Protein AF-A0A447XQJ1-F1 (afdb_monomer)

pLDDT: mean 82.79, std 23.68, range [22.91, 98.62]

Foldseek 3Di:
DPPPPPLDDPPDPLAALDLVFDDLLPQDLVPQPLLVVQPVNVVVCPDPVNVVLVVVCVPDPDHPPVSSVVSSVVSLVSSLVVVVPDPDPVVVLLVVVDVVVPPLLLLQLLQVLVQVVQCVVPVNCPFLVSDDPQSLACPHPVSVVCCVVVVSSSSSSSVSRVSRVVVVVVQQVVQVVVVPPVRDDDDGHQFYACRHSVCSHCVVQWPSPDADWADADPVRNRTDGPPGRGTHGPPDPPDPPVPDPDDDDDPPPDPPDDDDDD

Structure (mmCIF, N/CA/C/O backbone):
data_AF-A0A447XQJ1-F1
#
_entry.id   AF-A0A447XQJ1-F1
#
loop_
_atom_site.group_PDB
_atom_site.id
_atom_site.type_symbol
_atom_site.label_atom_id
_atom_site.label_alt_id
_atom_site.label_comp_id
_atom_site.label_asym_id
_atom_site.label_entity_id
_atom_site.label_seq_id
_atom_site.pdbx_PDB_ins_code
_atom_site.Cartn_x
_atom_site.Cartn_y
_atom_site.Cartn_z
_atom_site.occupancy
_atom_site.B_iso_or_equiv
_atom_site.auth_seq_id
_atom_site.auth_comp_id
_atom_site.auth_asym_id
_atom_site.auth_atom_id
_atom_site.pdbx_PDB_model_num
ATOM 1 N N . MET A 1 1 ? 19.278 31.581 -9.752 1.00 29.12 1 MET A N 1
ATOM 2 C CA . MET A 1 1 ? 17.971 30.950 -10.036 1.00 29.12 1 MET A CA 1
ATOM 3 C C . MET A 1 1 ? 18.140 29.440 -9.936 1.00 29.12 1 MET A C 1
ATOM 5 O O . MET A 1 1 ? 18.662 28.833 -10.860 1.00 29.12 1 MET A O 1
ATOM 9 N N . ARG A 1 2 ? 17.829 28.845 -8.776 1.00 22.91 2 ARG A N 1
ATOM 10 C CA . ARG A 1 2 ? 17.862 27.385 -8.607 1.00 22.91 2 ARG A CA 1
ATOM 11 C C . ARG A 1 2 ? 16.606 26.826 -9.274 1.00 22.91 2 ARG A C 1
ATOM 13 O O . ARG A 1 2 ? 15.503 27.184 -8.879 1.00 22.91 2 ARG A O 1
ATOM 20 N N . SER A 1 3 ? 16.803 26.040 -10.329 1.00 23.09 3 SER A N 1
ATOM 21 C CA . SER A 1 3 ? 15.746 25.314 -11.031 1.00 23.09 3 SER A CA 1
ATOM 22 C C . SER A 1 3 ? 14.949 24.485 -10.024 1.00 23.09 3 SER A C 1
ATOM 24 O O . SER A 1 3 ? 15.527 23.673 -9.299 1.00 23.09 3 SER A O 1
ATOM 26 N N . ILE A 1 4 ? 13.642 24.739 -9.949 1.00 25.86 4 ILE A N 1
ATOM 27 C CA . ILE A 1 4 ? 12.677 23.949 -9.187 1.00 25.86 4 ILE A CA 1
ATOM 28 C C . ILE A 1 4 ? 12.638 22.574 -9.860 1.00 25.86 4 ILE A C 1
ATOM 30 O O . ILE A 1 4 ? 11.923 22.366 -10.838 1.00 25.86 4 ILE A O 1
ATOM 34 N N . ARG A 1 5 ? 13.467 21.636 -9.389 1.00 25.34 5 ARG A N 1
ATOM 35 C CA . ARG A 1 5 ? 13.331 20.223 -9.747 1.00 25.34 5 ARG A CA 1
ATOM 36 C C . ARG A 1 5 ? 12.082 19.714 -9.042 1.00 25.34 5 ARG A C 1
ATOM 38 O O . ARG A 1 5 ? 12.117 19.362 -7.871 1.00 25.34 5 ARG A O 1
ATOM 45 N N . GLN A 1 6 ? 10.966 19.756 -9.756 1.00 26.06 6 GLN A N 1
ATOM 46 C CA . GLN A 1 6 ? 9.703 19.164 -9.344 1.00 26.06 6 GLN A CA 1
ATOM 47 C C . GLN A 1 6 ? 9.919 17.649 -9.244 1.00 26.06 6 GLN A C 1
ATOM 49 O O . GLN A 1 6 ? 10.058 16.963 -10.256 1.00 26.06 6 GLN A O 1
ATOM 54 N N . ILE A 1 7 ? 10.053 17.147 -8.016 1.00 31.69 7 ILE A N 1
ATOM 55 C CA . ILE A 1 7 ? 10.207 15.719 -7.727 1.00 31.69 7 ILE A CA 1
ATOM 56 C C . ILE A 1 7 ? 8.989 15.004 -8.322 1.00 31.69 7 ILE A C 1
ATOM 58 O O . ILE A 1 7 ? 7.842 15.365 -8.047 1.00 31.69 7 ILE A O 1
ATOM 62 N N . ARG A 1 8 ? 9.242 14.048 -9.222 1.00 40.22 8 ARG A N 1
ATOM 63 C CA . ARG A 1 8 ? 8.223 13.362 -10.023 1.00 40.22 8 ARG A CA 1
ATOM 64 C C . ARG A 1 8 ? 7.358 12.503 -9.095 1.00 40.22 8 ARG A C 1
ATOM 66 O O . ARG A 1 8 ? 7.738 11.393 -8.746 1.00 40.22 8 ARG A O 1
ATOM 73 N N . LYS A 1 9 ? 6.194 13.019 -8.691 1.00 59.44 9 LYS A N 1
ATOM 74 C CA . LYS A 1 9 ? 5.182 12.262 -7.938 1.00 59.44 9 LYS A CA 1
ATOM 75 C C . LYS A 1 9 ? 4.550 11.232 -8.882 1.00 59.44 9 LYS A C 1
ATOM 77 O O . LYS A 1 9 ? 3.798 11.596 -9.785 1.00 59.44 9 LYS A O 1
ATOM 82 N N . VAL A 1 10 ? 4.901 9.956 -8.729 1.00 64.56 10 VAL A N 1
ATOM 83 C CA . VAL A 1 10 ? 4.382 8.874 -9.582 1.00 64.56 10 VAL A CA 1
ATOM 84 C C . VAL A 1 10 ? 3.007 8.452 -9.061 1.00 64.56 10 VAL A C 1
ATOM 86 O O . VAL A 1 10 ? 2.907 7.645 -8.148 1.00 64.56 10 VAL A O 1
ATOM 89 N N . ALA A 1 11 ? 1.947 9.030 -9.628 1.00 79.31 11 ALA A N 1
ATOM 90 C CA . ALA A 1 11 ? 0.555 8.729 -9.265 1.00 79.31 11 ALA A CA 1
ATOM 91 C C . ALA A 1 11 ? -0.236 8.026 -10.387 1.00 79.31 11 ALA A C 1
ATOM 93 O O . ALA A 1 11 ? -1.437 7.805 -10.260 1.00 79.31 11 ALA A O 1
ATOM 94 N N . SER A 1 12 ? 0.412 7.705 -11.512 1.00 83.12 12 SER A N 1
ATOM 95 C CA . SER A 1 12 ? -0.269 7.095 -12.658 1.00 83.12 12 SER A CA 1
ATOM 96 C C . SER A 1 12 ? -0.643 5.634 -12.364 1.00 83.12 12 SER A C 1
ATOM 98 O O . SER A 1 12 ? 0.264 4.828 -12.137 1.00 83.12 12 SER A O 1
ATOM 100 N N . PRO A 1 13 ? -1.929 5.243 -12.460 1.00 83.94 13 PRO A N 1
ATOM 101 C CA . PRO A 1 13 ? -2.348 3.847 -12.297 1.00 83.94 13 PRO A CA 1
ATOM 102 C C . PRO A 1 13 ? -1.844 2.941 -13.433 1.00 83.94 13 PRO A C 1
ATOM 104 O O . PRO A 1 13 ? -1.819 1.723 -13.292 1.00 83.94 13 PRO A O 1
ATOM 107 N N . TYR A 1 14 ? -1.391 3.529 -14.545 1.00 84.44 14 TYR A N 1
ATOM 108 C CA . TYR A 1 14 ? -0.829 2.815 -15.693 1.00 84.44 14 TYR A CA 1
ATOM 109 C C . TYR A 1 14 ? 0.688 2.618 -15.601 1.00 84.44 14 TYR A C 1
ATOM 111 O O . TYR A 1 14 ? 1.298 2.088 -16.528 1.00 84.44 14 TYR A O 1
ATOM 119 N N . SER A 1 15 ? 1.305 3.019 -14.491 1.00 84.56 15 SER A N 1
ATOM 120 C CA . SER A 1 15 ? 2.727 2.782 -14.223 1.00 84.56 15 SER A CA 1
ATOM 121 C C . SER A 1 15 ? 2.918 2.125 -12.853 1.00 84.56 15 SER A C 1
ATOM 123 O O . SER A 1 15 ? 3.654 2.662 -12.024 1.00 84.56 15 SER A O 1
ATOM 125 N N . PRO A 1 16 ? 2.226 1.002 -12.577 1.00 88.94 16 PRO A N 1
ATOM 126 C CA . PRO A 1 16 ? 2.215 0.404 -11.252 1.00 88.94 16 PRO A CA 1
ATOM 127 C C . PRO A 1 16 ? 3.563 -0.242 -10.908 1.00 88.94 16 PRO A C 1
ATOM 129 O O . PRO A 1 16 ? 4.286 -0.708 -11.794 1.00 88.94 16 PRO A O 1
ATOM 132 N N . SER A 1 17 ? 3.862 -0.314 -9.607 1.00 88.69 17 SER A N 1
ATOM 133 C CA . SER A 1 17 ? 5.011 -1.063 -9.074 1.00 88.69 17 SER A CA 1
ATOM 134 C C . SER A 1 17 ? 4.846 -2.573 -9.298 1.00 88.69 17 SER A C 1
ATOM 136 O O . SER A 1 17 ? 5.769 -3.251 -9.750 1.00 88.69 17 SER A O 1
ATOM 138 N N . SER A 1 18 ? 3.630 -3.074 -9.066 1.00 90.12 18 SER A N 1
ATOM 139 C CA . SER A 1 18 ? 3.187 -4.413 -9.440 1.00 90.12 18 SER A CA 1
ATOM 140 C C . SER A 1 18 ? 1.718 -4.389 -9.852 1.00 90.12 18 SER A C 1
ATOM 142 O O . SER A 1 18 ? 0.934 -3.592 -9.341 1.00 90.12 18 SER A O 1
ATOM 144 N N . ARG A 1 19 ? 1.332 -5.280 -10.769 1.00 92.19 19 ARG A N 1
ATOM 145 C CA . ARG A 1 19 ? -0.078 -5.520 -11.131 1.00 92.19 19 ARG A CA 1
ATOM 146 C C . ARG A 1 19 ? -0.751 -6.578 -10.259 1.00 92.19 19 ARG A C 1
ATOM 148 O O . ARG A 1 19 ? -1.953 -6.795 -10.392 1.00 92.19 19 ARG A O 1
ATOM 155 N N . ARG A 1 20 ? 0.016 -7.266 -9.409 1.00 92.25 20 ARG A N 1
ATOM 156 C CA . ARG A 1 20 ? -0.497 -8.292 -8.491 1.00 92.25 20 ARG A CA 1
ATOM 157 C C . ARG A 1 20 ? -1.052 -7.685 -7.206 1.00 92.25 20 ARG A C 1
ATOM 159 O O . ARG A 1 20 ? -2.023 -8.207 -6.671 1.00 92.25 20 ARG A O 1
ATOM 166 N N . TRP A 1 21 ? -0.449 -6.589 -6.753 1.00 95.69 21 TRP A N 1
ATOM 167 C CA . TRP A 1 21 ? -0.726 -5.965 -5.461 1.00 95.69 21 TRP A CA 1
ATOM 168 C C . TRP A 1 21 ? -1.505 -4.662 -5.587 1.00 95.69 21 TRP A C 1
ATOM 170 O O . TRP A 1 21 ? -1.606 -4.074 -6.665 1.00 95.69 21 TRP A O 1
ATOM 180 N N . LEU A 1 22 ? -2.103 -4.235 -4.477 1.00 94.69 22 LEU A N 1
ATOM 181 C CA . LEU A 1 22 ? -3.043 -3.123 -4.447 1.00 94.69 22 LEU A CA 1
ATOM 182 C C . LEU A 1 22 ? -2.352 -1.815 -4.064 1.00 94.69 22 LEU A C 1
ATOM 184 O O . LEU A 1 22 ? -1.335 -1.791 -3.369 1.00 94.69 22 LEU A O 1
ATOM 188 N N . ASN A 1 23 ? -2.943 -0.704 -4.506 1.00 94.38 23 ASN A N 1
ATOM 189 C CA . ASN A 1 23 ? -2.509 0.621 -4.093 1.00 94.38 23 ASN A CA 1
ATOM 190 C C . ASN A 1 23 ? -3.042 0.930 -2.685 1.00 94.38 23 ASN A C 1
ATOM 192 O O . ASN A 1 23 ? -4.234 1.187 -2.498 1.00 94.38 23 ASN A O 1
ATOM 196 N N . VAL A 1 24 ? -2.135 0.946 -1.709 1.00 95.88 24 VAL A N 1
ATOM 197 C CA . VAL A 1 24 ? -2.437 1.155 -0.285 1.00 95.88 24 VAL A CA 1
ATOM 198 C C . VAL A 1 24 ? -3.010 2.542 0.022 1.00 95.88 24 VAL A C 1
ATOM 200 O O . VAL A 1 24 ? -3.618 2.734 1.072 1.00 95.88 24 VAL A O 1
ATOM 203 N N . ILE A 1 25 ? -2.900 3.514 -0.896 1.00 95.00 25 ILE A N 1
ATOM 204 C CA . ILE A 1 25 ? -3.519 4.833 -0.698 1.00 95.00 25 ILE A CA 1
ATOM 205 C C . ILE A 1 25 ? -5.047 4.751 -0.620 1.00 95.00 25 ILE A C 1
ATOM 207 O O . ILE A 1 25 ? -5.674 5.657 -0.071 1.00 95.00 25 ILE A O 1
ATOM 211 N N . TYR A 1 26 ? -5.661 3.686 -1.142 1.00 96.44 26 TYR A N 1
ATOM 212 C CA . TYR A 1 26 ? -7.111 3.503 -1.108 1.00 96.44 26 TYR A CA 1
ATOM 213 C C . TYR A 1 26 ? -7.639 2.936 0.207 1.00 96.44 26 TYR A C 1
ATOM 215 O O . TYR A 1 26 ? -8.851 2.928 0.387 1.00 96.44 26 TYR A O 1
ATOM 223 N N . ILE A 1 27 ? -6.767 2.542 1.140 1.00 98.06 27 ILE A N 1
ATOM 224 C CA . ILE A 1 27 ? -7.191 2.082 2.465 1.00 98.06 27 ILE A CA 1
ATOM 225 C C . ILE A 1 27 ? -8.005 3.188 3.143 1.00 98.06 27 ILE A C 1
ATOM 227 O O . ILE A 1 27 ? -7.532 4.321 3.314 1.00 98.06 27 ILE A O 1
ATOM 231 N N . ASP A 1 28 ? -9.232 2.865 3.528 1.00 98.38 28 ASP A N 1
ATOM 232 C CA . ASP A 1 28 ? -10.037 3.678 4.421 1.00 98.38 28 ASP A CA 1
ATOM 233 C C . ASP A 1 28 ? -9.547 3.474 5.854 1.00 98.38 28 ASP A C 1
ATOM 235 O O . ASP A 1 28 ? -9.837 2.468 6.501 1.00 98.38 28 ASP A O 1
ATOM 239 N N . VAL A 1 29 ? -8.778 4.444 6.349 1.00 97.62 29 VAL A N 1
ATOM 240 C CA . VAL A 1 29 ? -8.228 4.430 7.711 1.00 97.62 29 VAL A CA 1
ATOM 241 C C . VAL A 1 29 ? -9.344 4.497 8.758 1.00 97.62 29 VAL A C 1
ATOM 243 O O . VAL A 1 29 ? -9.174 3.990 9.862 1.00 97.62 29 VAL A O 1
ATOM 246 N N . ASN A 1 30 ? -10.516 5.044 8.415 1.00 96.69 30 ASN A N 1
ATOM 247 C CA . ASN A 1 30 ? -11.649 5.097 9.338 1.00 96.69 30 ASN A CA 1
ATOM 248 C C . ASN A 1 30 ? -12.251 3.711 9.599 1.00 96.69 30 ASN A C 1
ATOM 250 O O . ASN A 1 30 ? -12.882 3.517 10.632 1.00 96.69 30 ASN A O 1
ATOM 254 N N . ALA A 1 31 ? -12.061 2.751 8.692 1.00 97.38 31 ALA A N 1
ATOM 255 C CA . ALA A 1 31 ? -12.525 1.377 8.865 1.00 97.38 31 ALA A CA 1
ATOM 256 C C . ALA A 1 31 ? -11.515 0.489 9.619 1.00 97.38 31 ALA A C 1
ATOM 258 O O . ALA A 1 31 ? -11.785 -0.688 9.843 1.00 97.38 31 ALA A O 1
ATOM 259 N N . VAL A 1 32 ? -10.348 1.020 10.003 1.00 98.00 32 VAL A N 1
ATOM 260 C CA . VAL A 1 32 ? -9.314 0.268 10.728 1.00 98.00 32 VAL A CA 1
ATOM 261 C C . VAL A 1 32 ? -9.572 0.369 12.229 1.00 98.00 32 VAL A C 1
ATOM 263 O O . VAL A 1 32 ? -9.448 1.443 12.813 1.00 98.00 32 VAL A O 1
ATOM 266 N N . GLU A 1 33 ? -9.902 -0.751 12.870 1.00 97.44 33 GLU A N 1
ATOM 267 C CA . GLU A 1 33 ? -10.223 -0.797 14.304 1.00 97.44 33 GLU A CA 1
ATOM 268 C C . GLU A 1 33 ? -9.070 -0.268 15.176 1.00 97.44 33 GLU A C 1
ATOM 270 O O . GLU A 1 33 ? -9.276 0.611 16.014 1.00 97.44 33 GLU A O 1
ATOM 275 N N . ASP A 1 34 ? -7.836 -0.718 14.928 1.00 97.06 34 ASP A N 1
ATOM 276 C CA . ASP A 1 34 ? -6.658 -0.322 15.713 1.00 97.06 34 ASP A CA 1
ATOM 277 C C . ASP A 1 34 ? -6.317 1.171 15.618 1.00 97.06 34 ASP A C 1
ATOM 279 O O . ASP A 1 34 ? -5.655 1.712 16.504 1.00 97.06 34 ASP A O 1
ATOM 283 N N . PHE A 1 35 ? -6.796 1.875 14.587 1.00 97.75 35 PHE A N 1
ATOM 284 C CA . PHE A 1 35 ? -6.672 3.332 14.527 1.00 97.75 35 PHE A CA 1
ATOM 285 C C . PHE A 1 35 ? -7.544 4.014 15.593 1.00 97.75 35 PHE A C 1
ATOM 287 O O . PHE A 1 35 ? -7.131 5.010 16.192 1.00 97.75 35 PHE A O 1
ATOM 294 N N . HIS A 1 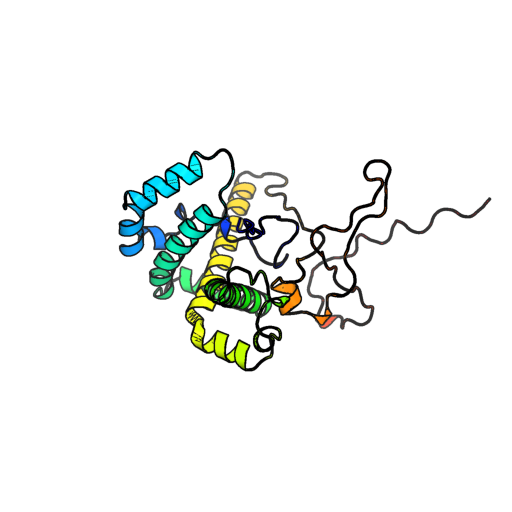36 ? -8.728 3.466 15.874 1.00 97.25 36 HIS A N 1
ATOM 295 C CA . HIS A 1 36 ? -9.629 3.967 16.917 1.00 97.25 36 HIS A CA 1
ATOM 296 C C . HIS A 1 36 ? -9.178 3.572 18.320 1.00 97.25 36 HIS A C 1
ATOM 298 O O . HIS A 1 36 ? -9.324 4.364 19.249 1.00 97.25 36 HIS A O 1
ATOM 304 N N . LEU A 1 37 ? -8.606 2.374 18.463 1.00 96.75 37 LEU A N 1
ATOM 305 C CA . LEU A 1 37 ? -8.114 1.855 19.742 1.00 96.75 37 LEU A CA 1
ATOM 306 C C . LEU A 1 37 ? -6.786 2.491 20.185 1.00 96.75 37 LEU A C 1
ATOM 308 O O . LEU A 1 37 ? -6.499 2.544 21.379 1.00 96.75 37 LEU A O 1
ATOM 312 N N . SER A 1 38 ? -5.968 2.981 19.249 1.00 97.69 38 SER A N 1
ATOM 313 C CA . SER A 1 38 ? -4.666 3.574 19.562 1.00 97.69 38 SER A CA 1
ATOM 314 C C . SER A 1 38 ? -4.804 4.975 20.169 1.00 97.69 38 SER A C 1
ATOM 316 O O . SER A 1 38 ? -5.153 5.939 19.485 1.00 97.69 38 SER A O 1
ATOM 318 N N . GLU A 1 39 ? -4.463 5.119 21.454 1.00 97.25 39 GLU A N 1
ATOM 319 C CA . GLU A 1 39 ? -4.436 6.421 22.139 1.00 97.25 39 GLU A CA 1
ATOM 320 C C . GLU A 1 39 ? -3.492 7.418 21.449 1.00 97.25 39 GLU A C 1
ATOM 322 O O . GLU A 1 39 ? -3.834 8.593 21.298 1.00 97.25 39 GLU A O 1
ATOM 327 N N . GLU A 1 40 ? -2.332 6.942 20.978 1.00 97.38 40 GLU A N 1
ATOM 328 C CA . GLU A 1 40 ? -1.354 7.733 20.219 1.00 97.38 40 GLU A CA 1
ATOM 329 C C . GLU A 1 40 ? -1.989 8.284 18.932 1.00 97.38 40 GLU A C 1
ATOM 331 O O . GLU A 1 40 ? -1.916 9.487 18.662 1.00 97.38 40 GLU A O 1
ATOM 336 N N . ALA A 1 41 ? -2.690 7.427 18.180 1.00 97.31 41 ALA A N 1
ATOM 337 C CA . ALA A 1 41 ? -3.365 7.820 16.948 1.00 97.31 41 ALA A CA 1
ATOM 338 C C . ALA A 1 41 ? -4.504 8.812 17.203 1.00 97.31 41 ALA A C 1
ATOM 340 O O . ALA A 1 41 ? -4.634 9.800 16.479 1.00 97.31 41 ALA A O 1
ATOM 341 N N . GLN A 1 42 ? -5.294 8.601 18.258 1.00 98.00 42 GLN A N 1
ATOM 342 C CA . GLN A 1 42 ? -6.390 9.497 18.626 1.00 98.00 42 GLN A CA 1
ATOM 343 C C . GLN A 1 42 ? -5.893 10.858 19.124 1.00 98.00 42 GLN A C 1
ATOM 345 O O . GLN A 1 42 ? -6.504 11.886 18.818 1.00 98.00 42 GLN A O 1
ATOM 350 N N . ALA A 1 43 ? -4.783 10.898 19.862 1.00 97.81 43 ALA A N 1
ATOM 351 C CA . ALA A 1 43 ? -4.142 12.147 20.259 1.00 97.81 43 ALA A CA 1
ATOM 352 C C . ALA A 1 43 ? -3.632 12.915 19.031 1.00 97.81 43 ALA A C 1
ATOM 354 O O . ALA A 1 43 ? -3.931 14.101 18.889 1.00 97.81 43 ALA A O 1
ATOM 355 N N . TRP A 1 44 ? -2.940 12.231 18.113 1.00 98.19 44 TRP A N 1
ATOM 356 C CA . TRP A 1 44 ? -2.475 12.816 16.854 1.00 98.19 44 TRP A CA 1
ATOM 357 C C . TRP A 1 44 ? -3.628 13.318 15.976 1.00 98.19 44 TRP A C 1
ATOM 359 O O . TRP A 1 44 ? -3.544 14.414 15.418 1.00 98.19 44 TRP A O 1
ATOM 369 N N . TRP A 1 45 ? -4.724 12.560 15.886 1.00 97.38 45 TRP A N 1
ATOM 370 C CA . TRP A 1 45 ? -5.900 12.926 15.098 1.00 97.38 45 TRP A CA 1
ATOM 371 C C . TRP A 1 45 ? -6.569 14.202 15.610 1.00 97.38 45 TRP A C 1
ATOM 373 O O . TRP A 1 45 ? -7.016 15.027 14.816 1.00 97.38 45 TRP A O 1
ATOM 383 N N . LYS A 1 46 ? -6.597 14.407 16.931 1.00 97.19 46 LYS A N 1
ATOM 384 C CA . LYS A 1 46 ? -7.192 15.593 17.569 1.00 97.19 46 LYS A CA 1
ATOM 385 C C . LYS A 1 46 ? -6.320 16.848 17.480 1.00 97.19 46 LYS A C 1
ATOM 387 O O . LYS A 1 46 ? -6.790 17.925 17.849 1.00 97.19 46 LYS A O 1
ATOM 392 N N . LEU A 1 47 ? -5.071 16.749 17.014 1.00 98.00 47 LEU A N 1
ATOM 393 C CA . LEU A 1 47 ? -4.209 17.921 16.872 1.00 98.00 47 LEU A CA 1
ATOM 394 C C . LEU A 1 47 ? -4.803 18.912 15.856 1.00 98.00 47 LEU A C 1
ATOM 396 O O . LEU A 1 47 ? -5.173 18.503 14.750 1.00 98.00 47 LEU A O 1
ATOM 400 N N . PRO A 1 48 ? -4.828 20.224 16.167 1.00 97.56 48 PRO A N 1
ATOM 401 C CA . PRO A 1 48 ? -5.309 21.238 15.230 1.00 97.56 48 PRO A CA 1
ATOM 402 C C . PRO A 1 48 ? -4.549 21.229 13.903 1.00 97.56 48 PRO A C 1
ATOM 404 O O . PRO A 1 48 ? -5.149 21.433 12.854 1.00 97.56 48 PRO A O 1
ATOM 407 N N . THR A 1 49 ? -3.243 20.947 13.939 1.00 97.12 49 THR A N 1
ATOM 408 C CA . THR A 1 49 ? -2.405 20.816 12.741 1.00 97.12 49 THR A CA 1
ATOM 409 C C . THR A 1 49 ? -2.868 19.664 11.855 1.00 97.12 49 THR A C 1
ATOM 411 O O . THR A 1 49 ? -3.068 19.870 10.663 1.00 97.12 49 THR A O 1
ATOM 414 N N . THR A 1 50 ? -3.114 18.481 12.426 1.00 97.06 50 THR A N 1
ATOM 415 C CA . THR A 1 50 ? -3.616 17.310 11.688 1.00 97.06 50 THR A CA 1
ATOM 416 C C . THR A 1 50 ? -4.972 17.601 11.054 1.00 97.06 50 THR A C 1
ATOM 418 O O . THR A 1 50 ? -5.161 17.356 9.863 1.00 97.06 50 THR A O 1
ATOM 421 N N . GLN A 1 51 ? -5.899 18.184 11.821 1.00 98.00 51 GLN A N 1
ATOM 422 C CA . GLN A 1 51 ? -7.227 18.548 11.321 1.00 98.00 51 GLN A CA 1
ATOM 423 C C . GLN A 1 51 ? -7.159 19.618 10.225 1.00 98.00 51 GLN A C 1
ATOM 425 O O . GLN A 1 51 ? -7.860 19.514 9.222 1.00 98.00 51 GLN A O 1
ATOM 430 N N . GLN A 1 52 ? -6.281 20.613 10.362 1.00 97.56 52 GLN A N 1
ATOM 431 C CA . GLN A 1 52 ? -6.088 21.640 9.341 1.00 97.56 52 GLN A CA 1
ATOM 432 C C . GLN A 1 52 ? -5.506 21.056 8.049 1.00 97.56 52 GLN A C 1
ATOM 434 O O . GLN A 1 52 ? -6.002 21.367 6.968 1.00 97.56 52 GLN A O 1
ATOM 439 N N . THR A 1 53 ? -4.485 20.200 8.142 1.00 96.69 53 THR A N 1
ATOM 440 C CA . THR A 1 53 ? -3.891 19.528 6.978 1.00 96.69 53 THR A CA 1
ATOM 441 C C . THR A 1 53 ? -4.907 18.626 6.278 1.00 96.69 53 THR A C 1
ATOM 443 O O . THR A 1 53 ? -4.995 18.638 5.051 1.00 96.69 53 THR A O 1
ATOM 446 N N . LEU A 1 54 ? -5.720 17.888 7.041 1.00 96.62 54 LEU A N 1
ATOM 447 C CA . LEU A 1 54 ? -6.817 17.089 6.499 1.00 96.62 54 LEU A CA 1
ATOM 448 C C . LEU A 1 54 ? -7.841 17.958 5.763 1.00 96.62 54 LEU A C 1
ATOM 450 O O . LEU A 1 54 ? -8.224 17.628 4.643 1.00 96.62 54 LEU A O 1
ATOM 454 N N . GLN A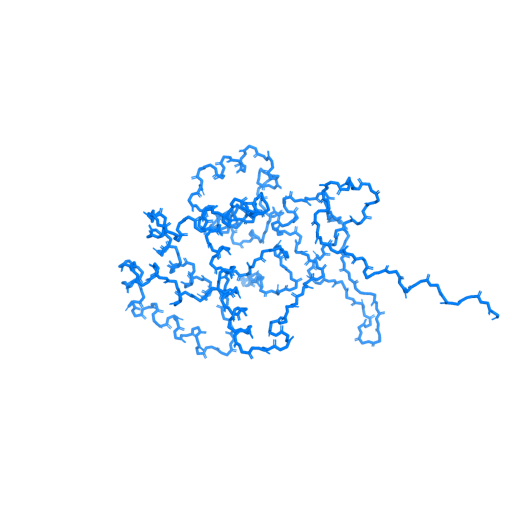 1 55 ? -8.278 19.056 6.382 1.00 97.44 55 GLN A N 1
ATOM 455 C CA . GLN A 1 55 ? -9.259 19.963 5.795 1.00 97.44 55 GLN A CA 1
ATOM 456 C C . GLN A 1 55 ? -8.732 20.563 4.486 1.00 97.44 55 GLN A C 1
ATOM 458 O O . GLN A 1 55 ? -9.410 20.495 3.469 1.00 97.44 55 GLN A O 1
ATOM 463 N N . GLN A 1 56 ? -7.482 21.036 4.469 1.00 96.06 56 GLN A N 1
ATOM 464 C CA . GLN A 1 56 ? -6.835 21.551 3.257 1.00 96.06 56 GLN A CA 1
ATOM 465 C C . GLN A 1 56 ? -6.748 20.500 2.144 1.00 96.06 56 GLN A C 1
ATOM 467 O O . GLN A 1 56 ? -7.018 20.813 0.988 1.00 96.06 56 GLN A O 1
ATOM 472 N N . ALA A 1 57 ? -6.402 19.254 2.481 1.00 95.31 57 ALA A N 1
ATOM 473 C CA . ALA A 1 57 ? -6.334 18.169 1.505 1.00 95.31 57 ALA A CA 1
ATOM 474 C C . ALA A 1 57 ? -7.716 17.781 0.944 1.00 95.31 57 ALA A C 1
ATOM 476 O O . ALA A 1 57 ? -7.794 17.302 -0.185 1.00 95.31 57 ALA A O 1
ATOM 477 N N . ARG A 1 58 ? -8.794 17.973 1.718 1.00 95.44 58 ARG A N 1
ATOM 478 C CA . ARG A 1 58 ? -10.182 17.710 1.298 1.00 95.44 58 ARG A CA 1
ATOM 479 C C . ARG A 1 58 ? -10.792 18.852 0.490 1.00 95.44 58 ARG A C 1
ATOM 481 O O . ARG A 1 58 ? -11.583 18.581 -0.405 1.00 95.44 58 ARG A O 1
ATOM 488 N N . ASP A 1 59 ? -10.439 20.089 0.822 1.00 96.44 59 ASP A N 1
ATOM 489 C CA . ASP A 1 59 ? -10.974 21.293 0.177 1.00 96.44 59 ASP A CA 1
ATOM 490 C C . ASP A 1 59 ? -10.265 21.619 -1.145 1.00 96.44 59 ASP A C 1
ATOM 492 O O . ASP A 1 59 ? -10.746 22.4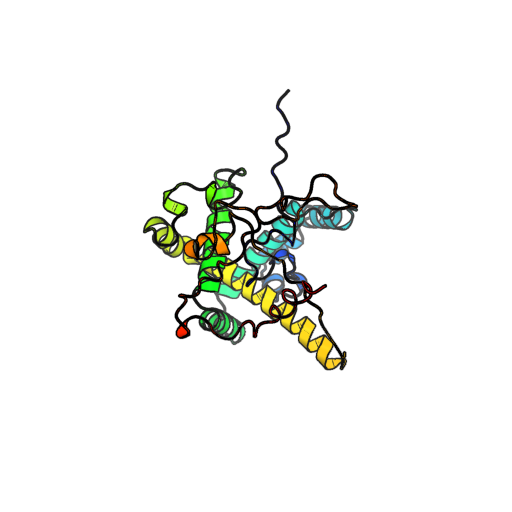43 -1.919 1.00 96.44 59 ASP A O 1
ATOM 496 N N . ALA A 1 60 ? -9.111 21.002 -1.411 1.00 95.75 60 ALA A N 1
ATOM 497 C CA . ALA A 1 60 ? -8.382 21.192 -2.655 1.00 95.75 60 ALA A CA 1
ATOM 498 C C . ALA A 1 60 ? -9.125 20.574 -3.854 1.00 95.75 60 ALA A C 1
ATOM 500 O O . ALA A 1 60 ? -9.520 19.411 -3.825 1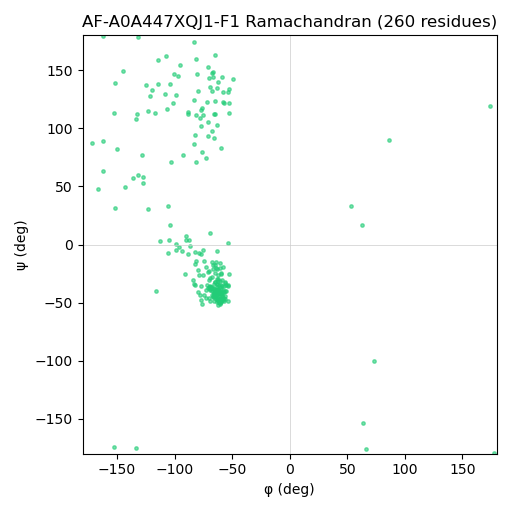.00 95.75 60 ALA A O 1
ATOM 501 N N . ASP A 1 61 ? -9.193 21.314 -4.965 1.00 96.25 61 ASP A N 1
ATOM 502 C CA . ASP A 1 61 ? -9.753 20.820 -6.237 1.00 96.25 61 ASP A CA 1
ATOM 503 C C . ASP A 1 61 ? -8.935 19.664 -6.850 1.00 96.25 61 ASP A C 1
ATOM 505 O O . ASP A 1 61 ? -9.402 18.945 -7.735 1.00 96.25 61 ASP A O 1
ATOM 509 N N . TRP A 1 62 ? -7.688 19.495 -6.398 1.00 94.19 62 TRP A N 1
ATOM 510 C CA . TRP A 1 62 ? -6.728 18.526 -6.917 1.00 94.19 62 TRP A CA 1
ATOM 511 C C . TRP A 1 62 ? -6.221 17.630 -5.794 1.00 94.19 62 TRP A C 1
ATOM 513 O O . TRP A 1 62 ? -5.856 18.108 -4.721 1.00 94.19 62 TRP A O 1
ATOM 523 N N . VAL A 1 63 ? -6.119 16.329 -6.070 1.00 91.00 63 VAL A N 1
ATOM 524 C CA . VAL A 1 63 ? -5.625 15.356 -5.090 1.00 91.00 63 VAL A CA 1
ATOM 525 C C . VAL A 1 63 ? -4.154 15.624 -4.762 1.00 91.00 63 VAL A C 1
ATOM 527 O O . VAL A 1 63 ? -3.267 15.388 -5.589 1.00 91.00 63 VAL A O 1
ATOM 530 N N . ASP A 1 64 ? -3.872 16.044 -3.528 1.00 92.50 64 ASP A N 1
ATOM 531 C CA . ASP A 1 64 ? -2.504 16.109 -3.014 1.00 92.50 64 ASP A CA 1
ATOM 532 C C . ASP A 1 64 ? -2.051 14.745 -2.479 1.00 92.50 64 ASP A C 1
ATOM 534 O O . ASP A 1 64 ? -2.139 14.435 -1.287 1.00 92.50 64 ASP A O 1
ATOM 538 N N . TYR A 1 65 ? -1.524 13.925 -3.390 1.00 89.81 65 TYR A N 1
ATOM 539 C CA . TYR A 1 65 ? -1.008 12.590 -3.084 1.00 89.81 65 TYR A CA 1
ATOM 540 C C . TYR A 1 65 ? 0.029 12.576 -1.960 1.00 89.81 65 TYR A C 1
ATOM 542 O O . TYR A 1 65 ? 0.050 11.625 -1.183 1.00 89.81 65 TYR A O 1
ATOM 550 N N . SER A 1 66 ? 0.881 13.600 -1.851 1.00 89.88 66 SER A N 1
ATOM 551 C CA . SER A 1 66 ? 1.927 13.619 -0.822 1.00 89.88 66 SER A CA 1
ATOM 552 C C . SER A 1 66 ? 1.314 13.781 0.560 1.00 89.88 66 SER A C 1
ATOM 554 O O . SER A 1 66 ? 1.609 12.995 1.456 1.00 89.88 66 SER A O 1
ATOM 556 N N . THR A 1 67 ? 0.421 14.757 0.704 1.00 93.12 67 THR A N 1
ATOM 557 C CA . THR A 1 67 ? -0.235 15.056 1.979 1.00 93.12 67 THR A CA 1
ATOM 558 C C . THR A 1 67 ? -1.155 13.914 2.403 1.00 93.12 67 THR A C 1
ATOM 560 O O . THR A 1 67 ? -1.086 13.463 3.545 1.00 93.12 67 THR A O 1
ATOM 563 N N . VAL A 1 68 ? -1.954 13.367 1.480 1.00 94.88 68 VAL A N 1
ATOM 564 C CA . VAL A 1 68 ? -2.831 12.222 1.770 1.00 94.88 68 VAL A CA 1
ATOM 565 C C . VAL A 1 68 ? -2.021 10.986 2.165 1.00 94.88 68 VAL A C 1
ATOM 567 O O . VAL A 1 68 ? -2.353 10.334 3.155 1.00 94.88 68 VAL A O 1
ATOM 570 N N . THR A 1 69 ? -0.943 10.672 1.437 1.00 93.69 69 THR A N 1
ATOM 571 C CA . THR A 1 69 ? -0.081 9.528 1.775 1.00 93.69 69 THR A CA 1
ATOM 572 C C . THR A 1 69 ? 0.580 9.729 3.134 1.00 93.69 69 THR A C 1
ATOM 574 O O . THR A 1 69 ? 0.560 8.806 3.940 1.00 93.69 69 THR A O 1
ATOM 577 N N . ALA A 1 70 ? 1.094 10.926 3.436 1.00 94.19 70 ALA A N 1
ATOM 578 C CA . ALA A 1 70 ? 1.692 11.216 4.737 1.00 94.19 70 ALA A CA 1
ATOM 579 C C . ALA A 1 70 ? 0.683 11.021 5.880 1.00 94.19 70 ALA A C 1
ATOM 581 O O . ALA A 1 70 ? 0.966 10.277 6.815 1.00 94.19 70 ALA A O 1
ATOM 582 N N . LEU A 1 71 ? -0.519 11.603 5.769 1.00 96.50 71 LEU A N 1
ATOM 583 C CA . LEU A 1 71 ? -1.579 11.444 6.772 1.00 96.50 71 LEU A CA 1
ATOM 584 C C . LEU A 1 71 ? -1.928 9.967 7.000 1.00 96.50 71 LEU A C 1
ATOM 586 O O . LEU A 1 71 ? -1.970 9.511 8.143 1.00 96.50 71 LEU A O 1
ATOM 590 N N . LYS A 1 72 ? -2.151 9.206 5.920 1.00 97.50 72 LYS A N 1
ATOM 591 C CA . LYS A 1 72 ? -2.517 7.788 6.022 1.00 97.50 72 LYS A CA 1
ATOM 592 C C . LYS A 1 72 ? -1.381 6.940 6.584 1.00 97.50 72 LYS A C 1
ATOM 594 O O . LYS A 1 72 ? -1.633 6.143 7.477 1.00 97.50 72 LYS A O 1
ATOM 599 N N . MET A 1 73 ? -0.146 7.117 6.113 1.00 96.75 73 MET A N 1
ATOM 600 C CA . MET A 1 73 ? 1.001 6.345 6.601 1.00 96.75 73 MET A CA 1
ATOM 601 C C . MET A 1 73 ? 1.280 6.622 8.080 1.00 96.75 73 MET A C 1
ATOM 603 O O . MET A 1 73 ? 1.513 5.680 8.831 1.00 96.75 73 MET A O 1
ATOM 607 N N . THR A 1 74 ? 1.193 7.881 8.528 1.00 97.25 74 THR A N 1
ATOM 608 C CA . THR A 1 74 ? 1.336 8.224 9.951 1.00 97.25 74 THR A CA 1
ATOM 609 C C . THR A 1 74 ? 0.259 7.540 10.794 1.00 97.25 74 THR A C 1
ATOM 611 O O . THR A 1 74 ? 0.589 6.862 11.767 1.00 97.25 74 THR A O 1
ATOM 614 N N . ALA A 1 75 ? -1.011 7.645 10.393 1.00 97.75 75 ALA A N 1
ATOM 615 C CA . ALA A 1 75 ? -2.130 7.017 11.094 1.00 97.75 75 ALA A CA 1
ATOM 616 C C . ALA A 1 75 ? -2.006 5.486 11.158 1.00 97.75 75 ALA A C 1
ATOM 618 O O . ALA A 1 75 ? -2.098 4.889 12.231 1.00 97.75 75 ALA A O 1
ATOM 619 N N . LEU A 1 76 ? -1.752 4.855 10.011 1.00 98.00 76 LEU A N 1
ATOM 620 C CA . LEU A 1 76 ? -1.645 3.405 9.887 1.00 98.00 76 LEU A CA 1
ATOM 621 C C . LEU A 1 76 ? -0.436 2.865 10.643 1.00 98.00 76 LEU A C 1
ATOM 623 O O . LEU A 1 76 ? -0.526 1.786 11.218 1.00 98.00 76 LEU A O 1
ATOM 627 N N . ARG A 1 77 ? 0.676 3.607 10.715 1.00 98.00 77 ARG A N 1
ATOM 628 C CA . ARG A 1 77 ? 1.833 3.159 11.495 1.00 98.00 77 ARG A CA 1
ATOM 629 C C . ARG A 1 77 ? 1.563 3.173 12.997 1.00 98.00 77 ARG A C 1
ATOM 631 O O . ARG A 1 77 ? 2.028 2.279 13.696 1.00 98.00 77 ARG A O 1
ATOM 638 N N . MET A 1 78 ? 0.788 4.136 13.496 1.00 98.12 78 MET A N 1
ATOM 639 C CA . MET A 1 78 ? 0.340 4.128 14.896 1.00 98.12 78 MET A CA 1
ATOM 640 C C . MET A 1 78 ? -0.672 3.009 15.172 1.00 98.12 78 MET A C 1
ATOM 642 O O . MET A 1 78 ? -0.619 2.403 16.239 1.00 98.12 78 MET A O 1
ATOM 646 N N . ALA A 1 79 ? -1.553 2.703 14.215 1.00 98.12 79 ALA A N 1
ATOM 647 C CA . ALA A 1 79 ? -2.481 1.574 14.313 1.00 98.12 79 ALA A CA 1
ATOM 648 C C . ALA A 1 79 ? -1.741 0.222 14.309 1.00 98.12 79 ALA A C 1
ATOM 650 O O . ALA A 1 79 ? -2.036 -0.649 15.125 1.00 98.12 79 ALA A O 1
ATOM 651 N N . TRP A 1 80 ? -0.719 0.071 13.461 1.00 98.38 80 TRP A N 1
ATOM 652 C CA . TRP A 1 80 ? 0.105 -1.137 13.381 1.00 98.38 80 TRP A CA 1
ATOM 653 C C . TRP A 1 80 ? 0.752 -1.505 14.717 1.00 98.38 80 TRP A C 1
ATOM 655 O O . TRP A 1 80 ? 0.748 -2.673 15.082 1.00 98.38 80 TRP A O 1
ATOM 665 N N . LYS A 1 81 ? 1.240 -0.525 15.492 1.00 97.56 81 LYS A N 1
ATOM 666 C CA . LYS A 1 81 ? 1.818 -0.791 16.823 1.00 97.56 81 LYS A CA 1
ATOM 667 C C . LYS A 1 81 ? 0.850 -1.533 17.751 1.00 97.56 81 LYS A C 1
ATOM 669 O O . LYS A 1 81 ? 1.302 -2.332 18.567 1.00 97.56 81 LYS A O 1
ATOM 674 N N . GLY A 1 82 ? -0.450 -1.241 17.648 1.00 96.94 82 GLY A N 1
ATOM 675 C CA . GLY A 1 82 ? -1.506 -1.946 18.374 1.00 96.94 82 GLY A CA 1
ATOM 676 C C . GLY A 1 82 ? -1.794 -3.311 17.755 1.00 96.94 82 GLY A C 1
ATOM 677 O O . GLY A 1 82 ? -1.712 -4.326 18.444 1.00 96.94 82 GLY A O 1
ATOM 678 N N . PHE A 1 83 ? -2.019 -3.346 16.438 1.00 98.06 83 PHE A N 1
ATOM 679 C CA . PHE A 1 83 ? -2.335 -4.579 15.717 1.00 98.06 83 PHE A CA 1
ATOM 680 C C . PHE A 1 83 ? -1.250 -5.655 15.883 1.00 98.06 83 PHE A C 1
ATOM 682 O O . PHE A 1 83 ? -1.564 -6.820 16.102 1.00 98.06 83 PHE A O 1
ATOM 689 N N . ALA A 1 84 ? 0.029 -5.274 15.840 1.00 97.06 84 ALA A N 1
ATOM 690 C CA . ALA A 1 84 ? 1.171 -6.180 15.964 1.00 97.06 84 ALA A CA 1
ATOM 691 C C . ALA A 1 84 ? 1.217 -6.939 17.304 1.00 97.06 84 ALA A C 1
ATOM 693 O O . ALA A 1 84 ? 1.875 -7.974 17.400 1.00 97.06 84 ALA A O 1
ATOM 694 N N . GLN A 1 85 ? 0.522 -6.441 18.331 1.00 96.81 85 GLN A N 1
ATOM 695 C CA . GLN A 1 85 ? 0.440 -7.063 19.655 1.00 96.81 85 GLN A CA 1
ATOM 696 C C . GLN A 1 85 ? -0.781 -7.978 19.813 1.00 96.81 85 GLN A C 1
ATOM 698 O O . GLN A 1 85 ? -0.916 -8.631 20.848 1.00 96.81 85 GLN A O 1
ATOM 703 N N . ARG A 1 86 ? -1.677 -8.028 18.820 1.00 95.81 86 ARG A N 1
ATOM 704 C CA . ARG A 1 86 ? -2.859 -8.888 18.864 1.00 95.81 86 ARG A CA 1
ATOM 705 C C . ARG A 1 86 ? -2.472 -10.364 18.819 1.00 95.81 86 ARG A C 1
ATOM 707 O O . ARG A 1 86 ? -1.566 -10.768 18.090 1.00 95.81 86 ARG A O 1
ATOM 714 N N . ASP A 1 87 ? -3.234 -11.163 19.553 1.00 96.50 87 ASP A N 1
ATOM 715 C CA . ASP A 1 87 ? -3.215 -12.627 19.508 1.00 96.50 87 ASP A CA 1
ATOM 716 C C . ASP A 1 87 ? -4.658 -13.140 19.405 1.00 96.50 87 ASP A C 1
ATOM 718 O O . ASP A 1 87 ? -5.199 -13.780 20.305 1.00 96.50 87 ASP A O 1
ATOM 722 N N . ASP A 1 88 ? -5.329 -12.728 18.330 1.00 97.25 88 ASP A N 1
ATOM 723 C CA . ASP A 1 88 ? -6.748 -12.960 18.071 1.00 97.25 88 ASP A CA 1
ATOM 724 C C . ASP A 1 88 ? -6.994 -13.447 16.628 1.00 97.25 88 ASP A C 1
ATOM 726 O O . ASP A 1 88 ? -6.070 -13.693 15.844 1.00 97.25 88 ASP A O 1
ATOM 730 N N . GLU A 1 89 ? -8.271 -13.585 16.266 1.00 97.00 89 GLU A N 1
ATOM 731 C CA . GLU A 1 89 ? -8.705 -14.004 14.930 1.00 97.00 89 GLU A CA 1
ATOM 732 C C . GLU A 1 89 ? -8.208 -13.062 13.820 1.00 97.00 89 GLU A C 1
ATOM 734 O O . GLU A 1 89 ? -7.941 -13.521 12.709 1.00 97.00 89 GLU A O 1
ATOM 739 N N . GLN A 1 90 ? -8.027 -11.767 14.109 1.00 96.56 90 GLN A N 1
ATOM 740 C CA . GLN A 1 90 ? -7.534 -10.790 13.134 1.00 96.56 90 GLN A CA 1
ATOM 741 C C . GLN A 1 90 ? -6.058 -11.038 12.814 1.00 96.56 90 GLN A C 1
ATOM 743 O O . GLN A 1 90 ? -5.676 -11.098 11.643 1.00 96.56 90 GLN A O 1
ATOM 748 N N . MET A 1 91 ? -5.230 -11.255 13.841 1.00 97.56 91 MET A N 1
ATOM 749 C CA . MET A 1 91 ? -3.825 -11.628 13.650 1.00 97.56 91 MET A CA 1
ATOM 750 C C . MET A 1 91 ? -3.697 -12.982 12.936 1.00 97.56 91 MET A C 1
ATOM 752 O O . MET A 1 91 ? -2.843 -13.143 12.060 1.00 97.56 91 MET A O 1
ATOM 756 N N . ALA A 1 92 ? -4.558 -13.952 13.262 1.00 97.94 92 ALA A N 1
ATOM 757 C CA . ALA A 1 92 ? -4.582 -15.247 12.584 1.00 97.94 92 ALA A CA 1
ATOM 758 C C . ALA A 1 92 ? -4.933 -15.110 11.091 1.00 97.94 92 ALA A C 1
ATOM 760 O O . ALA A 1 92 ? -4.211 -15.646 10.249 1.00 97.94 92 ALA A O 1
ATOM 761 N N . ALA A 1 93 ? -5.974 -14.340 10.755 1.00 97.94 93 ALA A N 1
ATOM 762 C CA . ALA A 1 93 ? -6.378 -14.073 9.374 1.00 97.94 93 ALA A CA 1
ATOM 763 C C . ALA A 1 93 ? -5.283 -13.342 8.579 1.00 97.94 93 ALA A C 1
ATOM 765 O O . ALA A 1 93 ? -5.007 -13.697 7.432 1.00 97.94 93 ALA A O 1
ATOM 766 N N . PHE A 1 94 ? -4.611 -12.365 9.196 1.00 98.12 94 PHE A N 1
ATOM 767 C CA . PHE A 1 94 ? -3.465 -11.684 8.596 1.00 98.12 94 PHE A CA 1
ATOM 768 C C . PHE A 1 94 ? -2.315 -12.656 8.294 1.00 98.12 94 PHE A C 1
ATOM 770 O O . PHE A 1 94 ? -1.831 -12.713 7.162 1.00 98.12 94 PHE A O 1
ATOM 777 N N . ARG A 1 95 ? -1.894 -13.466 9.274 1.00 97.38 95 ARG A N 1
ATOM 778 C CA . ARG A 1 95 ? -0.806 -14.441 9.082 1.00 97.38 95 ARG A CA 1
ATOM 779 C C . ARG A 1 95 ? -1.158 -15.501 8.040 1.00 97.38 95 ARG A C 1
ATOM 781 O O . ARG A 1 95 ? -0.292 -15.884 7.256 1.00 97.38 95 ARG A O 1
ATOM 788 N N . GLN A 1 96 ? -2.414 -15.947 8.008 1.00 98.06 96 GLN A N 1
ATOM 789 C CA . GLN A 1 96 ? -2.904 -16.873 6.991 1.00 98.06 96 GLN A CA 1
ATOM 790 C C . GLN A 1 96 ? -2.819 -16.253 5.594 1.00 98.06 96 GLN A C 1
ATOM 792 O O . GLN A 1 96 ? -2.255 -16.872 4.694 1.00 98.06 96 GLN A O 1
ATOM 797 N N . PHE A 1 97 ? -3.290 -15.015 5.424 1.00 97.88 97 PHE A N 1
ATOM 798 C CA . PHE A 1 97 ? -3.167 -14.292 4.159 1.00 97.88 97 PHE A CA 1
ATOM 799 C C . PHE A 1 97 ? -1.705 -14.196 3.706 1.00 97.88 97 PHE A C 1
ATOM 801 O O . PHE A 1 97 ? -1.394 -14.523 2.563 1.00 97.88 97 PHE A O 1
ATOM 808 N N . VAL A 1 98 ? -0.787 -13.821 4.603 1.00 97.56 98 VAL A N 1
ATOM 809 C CA . VAL A 1 98 ? 0.645 -13.739 4.275 1.00 97.56 98 VAL A CA 1
ATOM 810 C C . VAL A 1 98 ? 1.194 -15.090 3.807 1.00 97.56 98 VAL A C 1
ATOM 812 O O . VAL A 1 98 ? 1.899 -15.148 2.798 1.00 97.56 98 VAL A O 1
ATOM 815 N N . ALA A 1 99 ? 0.838 -16.180 4.491 1.00 97.19 99 ALA A N 1
ATOM 816 C CA . ALA A 1 99 ? 1.275 -17.525 4.126 1.00 97.19 99 ALA A CA 1
ATOM 817 C C . ALA A 1 99 ? 0.715 -17.988 2.768 1.00 97.19 99 ALA A C 1
ATOM 819 O O . ALA A 1 99 ? 1.443 -18.589 1.980 1.00 97.19 99 ALA A O 1
ATOM 820 N N . GLU A 1 100 ? -0.553 -17.690 2.471 1.00 97.12 100 GLU A N 1
ATOM 821 C CA . GLU A 1 100 ? -1.208 -18.061 1.209 1.00 97.12 100 GLU A CA 1
ATOM 822 C C . GLU A 1 100 ? -0.667 -17.280 0.007 1.00 97.12 100 GLU A C 1
ATOM 824 O O . GLU A 1 100 ? -0.548 -17.823 -1.093 1.00 97.12 100 GLU A O 1
ATOM 829 N N . GLN A 1 101 ? -0.331 -16.004 0.205 1.00 96.00 101 GLN A N 1
ATOM 830 C CA . GLN A 1 101 ? 0.180 -15.144 -0.860 1.00 96.00 101 GLN A CA 1
ATOM 831 C C . GLN A 1 101 ? 1.669 -15.379 -1.182 1.00 96.00 101 GLN A C 1
ATOM 833 O O . GLN A 1 101 ? 2.103 -15.142 -2.317 1.00 96.00 101 GLN A O 1
ATOM 838 N N . GLY A 1 102 ? 2.444 -15.861 -0.205 1.00 94.81 102 GLY A N 1
ATOM 839 C CA . GLY A 1 102 ? 3.827 -16.310 -0.371 1.00 94.81 102 GLY A CA 1
ATOM 840 C C . GLY A 1 102 ? 4.818 -15.222 -0.806 1.00 94.81 102 GLY A C 1
ATOM 841 O O . GLY A 1 102 ? 4.624 -14.026 -0.578 1.00 94.81 102 GLY A O 1
ATOM 842 N N . ASP A 1 103 ? 5.895 -15.651 -1.471 1.00 94.56 103 ASP A N 1
ATOM 843 C CA . ASP A 1 103 ? 7.069 -14.818 -1.784 1.00 94.56 103 ASP A CA 1
ATOM 844 C C . ASP A 1 103 ? 6.733 -13.547 -2.570 1.00 94.56 103 ASP A C 1
ATOM 846 O O . ASP A 1 103 ? 7.366 -12.507 -2.399 1.00 94.56 103 ASP A O 1
ATOM 850 N N . SER A 1 104 ? 5.714 -13.603 -3.433 1.00 94.62 104 SER A N 1
ATOM 851 C CA . SER A 1 104 ? 5.327 -12.444 -4.238 1.00 94.62 104 SER A CA 1
ATOM 852 C C . SER A 1 104 ? 4.855 -11.276 -3.374 1.00 94.62 104 SER A C 1
ATOM 854 O O . SER A 1 104 ? 5.067 -10.131 -3.772 1.00 94.62 104 SER A O 1
ATOM 856 N N . LEU A 1 105 ? 4.192 -11.551 -2.247 1.00 96.81 105 LEU A N 1
ATOM 857 C CA . LEU A 1 105 ? 3.729 -10.529 -1.310 1.00 96.81 105 LEU A CA 1
ATOM 858 C C . LEU A 1 105 ? 4.888 -10.030 -0.455 1.00 96.81 105 LEU A C 1
ATOM 860 O O . LEU A 1 105 ? 5.049 -8.824 -0.280 1.00 96.81 105 LEU A O 1
ATOM 864 N N . PHE A 1 106 ? 5.723 -10.959 0.015 1.00 97.19 106 PHE A N 1
ATOM 865 C CA . PHE A 1 106 ? 6.924 -10.635 0.773 1.00 97.19 106 PHE A CA 1
ATOM 866 C C . PHE A 1 106 ? 7.815 -9.642 0.021 1.00 97.19 106 PHE A C 1
ATOM 868 O O . PHE A 1 106 ? 8.170 -8.603 0.569 1.00 97.19 106 PHE A O 1
ATOM 875 N N . TRP A 1 107 ? 8.098 -9.892 -1.261 1.00 96.56 107 TRP A N 1
ATOM 876 C CA . TRP A 1 107 ? 8.941 -8.993 -2.050 1.00 96.56 107 TRP A CA 1
ATOM 877 C C . TRP A 1 107 ? 8.299 -7.642 -2.357 1.00 96.56 107 TRP A C 1
ATOM 879 O O . TRP A 1 107 ? 9.020 -6.655 -2.478 1.00 96.56 107 TRP A O 1
ATOM 889 N N . GLN A 1 108 ? 6.969 -7.563 -2.442 1.00 96.94 108 GLN A N 1
ATOM 890 C CA . GLN A 1 108 ? 6.281 -6.274 -2.545 1.00 96.94 108 GLN A CA 1
ATOM 891 C C . GLN A 1 108 ? 6.472 -5.454 -1.267 1.00 96.94 108 GLN A C 1
ATOM 893 O O . GLN A 1 108 ? 6.857 -4.290 -1.339 1.00 96.94 108 GLN A O 1
ATOM 898 N N . ALA A 1 109 ? 6.253 -6.071 -0.107 1.00 97.00 109 ALA A N 1
ATOM 899 C CA . ALA A 1 109 ? 6.420 -5.403 1.176 1.00 97.00 109 ALA A CA 1
ATOM 900 C C . ALA A 1 109 ? 7.882 -5.018 1.446 1.00 97.00 109 ALA A C 1
ATOM 902 O O . ALA A 1 109 ? 8.152 -3.899 1.875 1.00 97.00 109 ALA A O 1
ATOM 903 N N . ALA A 1 110 ? 8.831 -5.902 1.129 1.00 96.75 110 ALA A N 1
ATOM 904 C CA . ALA A 1 110 ? 10.259 -5.620 1.229 1.00 96.75 110 ALA A CA 1
ATOM 905 C C . ALA A 1 110 ? 10.687 -4.479 0.293 1.00 96.75 110 ALA A C 1
ATOM 907 O O . ALA A 1 110 ? 11.466 -3.617 0.700 1.00 96.75 110 ALA A O 1
ATOM 908 N N . PHE A 1 111 ? 10.149 -4.432 -0.932 1.00 96.88 111 PHE A N 1
ATOM 909 C CA . PHE A 1 111 ? 10.395 -3.336 -1.867 1.00 96.88 111 PHE A CA 1
ATOM 910 C C . PHE A 1 111 ? 9.896 -2.002 -1.307 1.00 96.88 111 PHE A C 1
ATOM 912 O O . PHE A 1 111 ? 10.652 -1.034 -1.310 1.00 96.88 111 PHE A O 1
ATOM 919 N N . ASP A 1 112 ? 8.657 -1.942 -0.811 1.00 96.25 112 ASP A N 1
ATOM 920 C CA . ASP A 1 112 ? 8.079 -0.703 -0.277 1.00 96.25 112 ASP A CA 1
ATOM 921 C C . ASP A 1 112 ? 8.800 -0.256 1.014 1.00 96.25 112 ASP A C 1
ATOM 923 O O . ASP A 1 112 ? 9.081 0.933 1.191 1.00 96.25 112 ASP A O 1
ATOM 927 N N . ALA A 1 113 ? 9.197 -1.203 1.875 1.00 96.56 113 ALA A N 1
ATOM 928 C CA . ALA A 1 113 ? 10.014 -0.940 3.062 1.00 96.56 113 ALA A CA 1
ATOM 929 C C . ALA A 1 113 ? 11.379 -0.345 2.702 1.00 96.56 113 ALA A C 1
ATOM 931 O O . ALA A 1 113 ? 11.777 0.689 3.246 1.00 96.56 113 ALA A O 1
ATOM 932 N N . LEU A 1 114 ? 12.080 -0.966 1.752 1.00 95.88 114 LEU A N 1
ATOM 933 C CA . LEU A 1 114 ? 13.375 -0.489 1.291 1.00 95.88 114 LEU A CA 1
ATOM 934 C C . LEU A 1 114 ? 13.233 0.864 0.600 1.00 95.88 114 LEU A C 1
ATOM 936 O O . LEU A 1 114 ? 13.972 1.793 0.918 1.00 95.88 114 LEU A O 1
ATOM 940 N N . HIS A 1 115 ? 12.233 1.028 -0.269 1.00 95.00 115 HIS A N 1
ATOM 941 C CA . HIS A 1 115 ? 11.962 2.288 -0.954 1.00 95.00 115 HIS A CA 1
ATOM 942 C C . HIS A 1 115 ? 11.749 3.436 0.032 1.00 95.00 115 HIS A C 1
ATOM 944 O O . HIS A 1 115 ? 12.354 4.495 -0.134 1.00 95.00 115 HIS A O 1
ATOM 950 N N . ALA A 1 116 ? 10.983 3.204 1.101 1.00 93.88 116 ALA A N 1
ATOM 951 C CA . ALA A 1 116 ? 10.736 4.188 2.148 1.00 93.88 116 ALA A CA 1
ATOM 952 C C . ALA A 1 116 ? 12.008 4.624 2.897 1.00 93.88 116 ALA A C 1
ATOM 954 O O . ALA A 1 116 ? 12.073 5.763 3.357 1.00 93.88 116 ALA A O 1
ATOM 955 N N . GLN A 1 117 ? 13.024 3.765 3.016 1.00 93.94 117 GLN A N 1
ATOM 956 C CA . GLN A 1 117 ? 14.327 4.156 3.569 1.00 93.94 117 GLN A CA 1
ATOM 957 C C . GLN A 1 117 ? 15.183 4.889 2.530 1.00 93.94 117 GLN A C 1
ATOM 959 O O . GLN A 1 117 ? 15.780 5.922 2.826 1.00 93.94 117 GLN A O 1
ATOM 964 N N . GLN A 1 118 ? 15.175 4.419 1.282 1.00 93.31 118 GLN A N 1
ATOM 965 C CA . GLN A 1 118 ? 15.940 5.018 0.189 1.00 93.31 118 GLN A CA 1
ATOM 966 C C . GLN A 1 118 ? 15.532 6.477 -0.074 1.00 93.31 118 GLN A C 1
ATOM 968 O O . GLN A 1 118 ? 16.401 7.325 -0.258 1.00 93.31 118 GLN A O 1
ATOM 973 N N . VAL A 1 119 ? 14.234 6.796 -0.030 1.00 91.81 119 VAL A N 1
ATOM 974 C CA . VAL A 1 119 ? 13.742 8.173 -0.234 1.00 91.81 119 VAL A CA 1
ATOM 975 C C . VAL A 1 119 ? 14.070 9.117 0.925 1.00 91.81 119 VAL A C 1
ATOM 977 O O . VAL A 1 119 ? 14.128 10.324 0.710 1.00 91.81 119 VAL A O 1
ATOM 980 N N . LYS A 1 120 ? 14.299 8.597 2.143 1.00 90.62 120 LYS A N 1
ATOM 981 C CA . LYS A 1 120 ? 14.769 9.408 3.282 1.00 90.62 120 LYS A CA 1
ATOM 982 C C . LYS A 1 120 ? 16.227 9.821 3.110 1.00 90.62 120 LYS A C 1
ATOM 984 O O . LYS A 1 120 ? 16.602 10.902 3.550 1.00 90.62 120 LYS A O 1
ATOM 989 N N . GLU A 1 121 ? 17.041 8.958 2.503 1.00 91.88 121 GLU A N 1
ATOM 990 C CA . GLU A 1 121 ? 18.429 9.289 2.172 1.00 91.88 121 GLU A CA 1
ATOM 991 C C . GLU A 1 121 ? 18.514 10.247 0.981 1.00 91.88 121 GLU A C 1
ATOM 993 O O . GLU A 1 121 ? 19.296 11.197 1.007 1.00 91.88 121 GLU A O 1
ATOM 998 N N . ASP A 1 122 ? 17.726 9.997 -0.066 1.00 90.81 122 ASP A N 1
ATOM 999 C CA . ASP A 1 122 ? 17.670 10.839 -1.257 1.00 90.81 122 ASP A CA 1
ATOM 1000 C C . ASP A 1 122 ? 16.297 10.733 -1.939 1.00 90.81 122 ASP A C 1
ATOM 1002 O O . ASP A 1 122 ? 15.941 9.709 -2.528 1.00 90.81 122 ASP A O 1
ATOM 1006 N N . GLU A 1 123 ? 15.544 11.834 -1.920 1.00 88.06 123 GLU A N 1
ATOM 1007 C CA . GLU A 1 123 ? 14.213 11.947 -2.527 1.00 88.06 123 GLU A CA 1
ATOM 1008 C C . GLU A 1 123 ? 14.216 11.702 -4.051 1.00 88.06 123 GLU A C 1
ATOM 1010 O O . GLU A 1 123 ? 13.163 11.459 -4.645 1.00 88.06 123 GLU A O 1
ATOM 1015 N N . MET A 1 124 ? 15.381 11.745 -4.715 1.00 87.56 124 MET A N 1
ATOM 1016 C CA . MET A 1 124 ? 15.512 11.422 -6.140 1.00 87.56 124 MET A CA 1
ATOM 1017 C C . MET A 1 124 ? 15.540 9.911 -6.425 1.00 87.56 124 MET A C 1
ATOM 1019 O O . MET A 1 124 ? 15.478 9.520 -7.596 1.00 87.56 124 MET A O 1
ATOM 1023 N N . ARG A 1 125 ? 15.589 9.046 -5.401 1.00 90.38 125 ARG A N 1
ATOM 1024 C CA . ARG A 1 125 ? 15.544 7.580 -5.547 1.00 90.38 125 ARG A CA 1
ATOM 1025 C C . ARG A 1 125 ? 14.123 7.095 -5.845 1.00 90.38 125 ARG A C 1
ATOM 1027 O O . ARG A 1 125 ? 13.395 6.596 -4.991 1.00 90.38 125 ARG A O 1
ATOM 1034 N N . TRP A 1 126 ? 13.731 7.237 -7.106 1.00 87.62 126 TRP A N 1
ATOM 1035 C CA . TRP A 1 126 ? 12.378 6.955 -7.597 1.00 87.62 126 TRP A CA 1
ATOM 1036 C C . TRP A 1 126 ? 12.028 5.460 -7.722 1.00 87.62 126 TRP A C 1
ATOM 1038 O O . TRP A 1 126 ? 10.857 5.132 -7.883 1.00 87.62 126 TRP A O 1
ATOM 1048 N N . GLY A 1 127 ? 13.011 4.561 -7.670 1.00 90.31 127 GLY A N 1
ATOM 1049 C CA . GLY A 1 127 ? 12.828 3.111 -7.770 1.00 90.31 127 GLY A CA 1
ATOM 1050 C C . GLY A 1 127 ? 14.169 2.382 -7.738 1.00 90.31 127 GLY A C 1
ATOM 1051 O O . GLY A 1 127 ? 15.219 3.029 -7.673 1.00 90.31 127 GLY A O 1
ATOM 1052 N N . TRP A 1 128 ? 14.148 1.049 -7.827 1.00 93.12 128 TRP A N 1
ATOM 1053 C CA . TRP A 1 128 ? 15.361 0.239 -7.650 1.00 93.12 128 TRP A CA 1
ATOM 1054 C C . TRP A 1 128 ? 16.548 0.581 -8.570 1.00 93.12 128 TRP A C 1
ATOM 1056 O O . TRP A 1 128 ? 17.674 0.500 -8.087 1.00 93.12 128 TRP A O 1
ATOM 1066 N N . PRO A 1 129 ? 16.388 1.043 -9.832 1.00 92.56 129 PRO A N 1
ATOM 1067 C CA . PRO A 1 129 ? 17.536 1.406 -10.669 1.00 92.56 129 PRO A CA 1
ATOM 1068 C C . PRO A 1 129 ? 18.314 2.624 -10.151 1.00 92.56 129 PRO A C 1
ATOM 1070 O O . PRO A 1 129 ? 19.442 2.859 -10.574 1.00 92.56 129 PRO A O 1
ATOM 1073 N N . ALA A 1 130 ? 17.701 3.422 -9.272 1.00 93.19 130 ALA A N 1
ATOM 1074 C CA . ALA A 1 130 ? 18.320 4.581 -8.636 1.00 93.19 130 ALA A CA 1
ATOM 1075 C C . ALA A 1 130 ? 18.895 4.264 -7.243 1.00 93.19 130 ALA A C 1
ATOM 1077 O O . ALA A 1 130 ? 19.459 5.150 -6.604 1.00 93.19 130 ALA A O 1
ATOM 1078 N N . TRP A 1 131 ? 18.737 3.033 -6.749 1.00 94.38 131 TRP A N 1
ATOM 1079 C CA . TRP A 1 131 ? 19.312 2.604 -5.475 1.00 94.38 131 TRP A CA 1
ATOM 1080 C C . TRP A 1 131 ? 20.788 2.219 -5.641 1.00 94.38 131 TRP A C 1
ATOM 1082 O O . TRP A 1 131 ? 21.218 1.892 -6.753 1.00 94.38 131 TRP A O 1
ATOM 1092 N N . PRO A 1 132 ? 21.571 2.211 -4.547 1.00 95.56 132 PRO A N 1
ATOM 1093 C CA . PRO A 1 132 ? 22.893 1.593 -4.532 1.00 95.56 132 PRO A CA 1
ATOM 1094 C C . PRO A 1 132 ? 22.864 0.169 -5.103 1.00 95.56 132 PRO A C 1
ATOM 1096 O O . PRO A 1 132 ? 21.920 -0.578 -4.848 1.00 95.56 132 PRO A O 1
ATOM 1099 N N . GLU A 1 133 ? 23.907 -0.224 -5.841 1.00 94.06 133 GLU A N 1
ATOM 1100 C CA . GLU A 1 133 ? 23.970 -1.518 -6.549 1.00 94.06 133 GLU A CA 1
ATOM 1101 C C . GLU A 1 133 ? 23.698 -2.724 -5.636 1.00 94.06 133 GLU A C 1
ATOM 1103 O O . GLU A 1 133 ? 23.014 -3.661 -6.047 1.00 94.06 133 GLU A O 1
ATOM 1108 N N . MET A 1 134 ? 24.134 -2.659 -4.372 1.00 94.94 134 MET A N 1
ATOM 1109 C CA . MET A 1 134 ? 23.903 -3.701 -3.361 1.00 94.94 134 MET A CA 1
ATOM 1110 C C . MET A 1 134 ? 22.418 -3.988 -3.086 1.00 94.94 134 MET A C 1
ATOM 1112 O O . MET A 1 134 ? 22.065 -5.100 -2.712 1.00 94.94 134 MET A O 1
ATOM 1116 N N . TYR A 1 135 ? 21.537 -3.015 -3.325 1.00 95.75 135 TYR A N 1
ATOM 1117 C CA . TYR A 1 135 ? 20.088 -3.144 -3.155 1.00 95.75 135 TYR A CA 1
ATOM 1118 C C . TYR A 1 135 ? 19.343 -3.428 -4.465 1.00 95.75 135 TYR A C 1
ATOM 1120 O O . TYR A 1 135 ? 18.132 -3.649 -4.469 1.00 95.75 135 TYR A O 1
ATOM 1128 N N . GLN A 1 136 ? 20.038 -3.432 -5.603 1.00 94.25 136 GLN A N 1
ATOM 1129 C CA . GLN A 1 136 ? 19.409 -3.694 -6.897 1.00 94.25 136 GLN A CA 1
ATOM 1130 C C . GLN A 1 136 ? 19.179 -5.182 -7.153 1.00 94.25 136 GLN A C 1
ATOM 1132 O O . GLN A 1 136 ? 18.354 -5.517 -8.002 1.00 94.25 136 GLN A O 1
ATOM 1137 N N . ASN A 1 137 ? 19.906 -6.074 -6.480 1.00 93.50 137 ASN A N 1
ATOM 1138 C CA . ASN A 1 137 ? 19.683 -7.512 -6.571 1.00 93.50 137 ASN A CA 1
ATOM 1139 C C . ASN A 1 137 ? 18.910 -7.996 -5.343 1.00 93.50 137 ASN A C 1
ATOM 1141 O O . ASN A 1 137 ? 19.391 -7.851 -4.228 1.00 93.50 137 ASN A O 1
ATOM 1145 N N . VAL A 1 138 ? 17.746 -8.600 -5.568 1.00 93.75 138 VAL A N 1
ATOM 1146 C CA . VAL A 1 138 ? 16.881 -9.132 -4.508 1.00 93.75 138 VAL A CA 1
ATOM 1147 C C . VAL A 1 138 ? 17.550 -10.263 -3.711 1.00 93.75 138 VAL A C 1
ATOM 1149 O O . VAL A 1 138 ? 17.322 -10.400 -2.513 1.00 93.75 138 VAL A O 1
ATOM 1152 N N . ASP A 1 139 ? 18.441 -11.022 -4.357 1.00 93.00 139 ASP A N 1
ATOM 1153 C CA . ASP A 1 139 ? 19.169 -12.140 -3.745 1.00 93.00 139 ASP A CA 1
ATOM 1154 C C . ASP A 1 139 ? 20.472 -11.712 -3.047 1.00 93.00 139 ASP A C 1
ATOM 1156 O O . ASP A 1 139 ? 21.247 -12.564 -2.599 1.00 93.00 139 ASP A O 1
ATOM 1160 N N . SER A 1 140 ? 20.765 -10.409 -2.984 1.00 95.06 140 SER A N 1
ATOM 1161 C CA . SER A 1 140 ? 21.985 -9.923 -2.345 1.00 95.06 140 SER A CA 1
ATOM 1162 C C . SER A 1 140 ? 21.954 -10.154 -0.826 1.00 95.06 140 SER A C 1
ATOM 1164 O O . SER A 1 140 ? 20.884 -10.123 -0.200 1.00 95.06 140 SER A O 1
ATOM 1166 N N . PRO A 1 141 ? 23.118 -10.398 -0.194 1.00 95.88 141 PRO A N 1
ATOM 1167 C CA . PRO A 1 141 ? 23.181 -10.537 1.256 1.00 95.88 141 PRO A CA 1
ATOM 1168 C C . PRO A 1 141 ? 22.714 -9.263 1.974 1.00 95.88 141 PRO A C 1
ATOM 1170 O O . PRO A 1 141 ? 22.108 -9.367 3.036 1.00 95.88 141 PRO A O 1
ATOM 1173 N N . GLU A 1 142 ? 22.917 -8.084 1.383 1.00 96.19 142 GLU A N 1
ATOM 1174 C CA . GLU A 1 142 ? 22.508 -6.798 1.950 1.00 96.19 142 GLU A CA 1
ATOM 1175 C C . GLU A 1 142 ? 20.984 -6.631 1.965 1.00 96.19 142 GLU A C 1
ATOM 1177 O O . GLU A 1 142 ? 20.436 -6.126 2.942 1.00 96.19 142 GLU A O 1
ATOM 1182 N N . VAL A 1 143 ? 20.274 -7.091 0.926 1.00 95.69 143 VAL A N 1
ATOM 1183 C CA . VAL A 1 143 ? 18.800 -7.086 0.918 1.00 95.69 143 VAL A CA 1
ATOM 1184 C C . VAL A 1 143 ? 18.253 -8.067 1.951 1.00 95.69 143 VAL A C 1
ATOM 1186 O O . VAL A 1 143 ? 17.298 -7.741 2.658 1.00 95.69 143 VAL A O 1
ATOM 1189 N N . ARG A 1 144 ? 18.870 -9.246 2.096 1.00 94.62 144 ARG A N 1
ATOM 1190 C CA . ARG A 1 144 ? 18.479 -10.203 3.141 1.00 94.62 144 ARG A CA 1
ATOM 1191 C C . ARG A 1 144 ? 18.688 -9.622 4.537 1.00 94.62 144 ARG A C 1
ATOM 1193 O O . ARG A 1 144 ? 17.766 -9.664 5.346 1.00 94.62 144 ARG A O 1
ATOM 1200 N N . GLN A 1 145 ? 19.858 -9.037 4.787 1.00 96.38 145 GLN A N 1
ATOM 1201 C CA . GLN A 1 145 ? 20.167 -8.368 6.047 1.00 96.38 145 GLN A CA 1
ATOM 1202 C C . GLN A 1 145 ? 19.176 -7.232 6.323 1.00 96.38 145 GLN A C 1
ATOM 1204 O O . GLN A 1 145 ? 18.645 -7.141 7.426 1.00 96.38 145 GLN A O 1
ATOM 1209 N N . PHE A 1 146 ? 18.851 -6.422 5.311 1.00 96.88 146 PHE A N 1
ATOM 1210 C CA . PHE A 1 146 ? 17.842 -5.375 5.436 1.00 96.88 146 PHE A CA 1
ATOM 1211 C C . PHE A 1 146 ? 16.485 -5.938 5.874 1.00 96.88 146 PHE A C 1
ATOM 1213 O O . PHE A 1 146 ? 15.877 -5.399 6.795 1.00 96.88 146 PHE A O 1
ATOM 1220 N N . CYS A 1 147 ? 16.026 -7.030 5.255 1.00 95.62 147 CYS A N 1
ATOM 1221 C CA . CYS A 1 147 ? 14.753 -7.665 5.603 1.00 95.62 147 CYS A CA 1
ATOM 1222 C C . CYS A 1 147 ? 14.747 -8.253 7.024 1.00 95.62 147 CYS A C 1
ATOM 1224 O O . CYS A 1 147 ? 13.701 -8.274 7.670 1.00 95.62 147 CYS A O 1
ATOM 1226 N N . GLU A 1 148 ? 15.892 -8.733 7.516 1.00 95.69 148 GLU A N 1
ATOM 1227 C CA . GLU A 1 148 ? 16.039 -9.236 8.887 1.00 95.69 148 GLU A CA 1
ATOM 1228 C C . GLU A 1 148 ? 16.039 -8.094 9.915 1.00 95.69 148 GLU A C 1
ATOM 1230 O O . GLU A 1 148 ? 15.324 -8.167 10.916 1.00 95.69 148 GLU A O 1
ATOM 1235 N N . GLU A 1 149 ? 16.791 -7.021 9.656 1.00 97.19 149 GLU A N 1
ATOM 1236 C CA . GLU A 1 149 ? 16.906 -5.856 10.543 1.00 97.19 149 GLU A CA 1
ATOM 1237 C C . GLU A 1 149 ? 15.627 -5.009 10.577 1.00 97.19 149 GLU A C 1
ATOM 1239 O O . GLU A 1 149 ? 15.232 -4.516 11.633 1.00 97.19 149 GLU A O 1
ATOM 1244 N N . HIS A 1 150 ? 14.951 -4.870 9.435 1.00 96.88 150 HIS A N 1
ATOM 1245 C CA . HIS A 1 150 ? 13.745 -4.056 9.264 1.00 96.88 150 HIS A CA 1
ATOM 1246 C C . HIS A 1 150 ? 12.486 -4.918 9.148 1.00 96.88 150 HIS A C 1
ATOM 1248 O O . HIS A 1 150 ? 11.533 -4.563 8.454 1.00 96.88 150 HIS A O 1
ATOM 1254 N N . ARG A 1 151 ? 12.459 -6.059 9.843 1.00 97.00 151 ARG A N 1
ATOM 1255 C CA . ARG A 1 151 ? 11.334 -6.997 9.788 1.00 97.00 151 ARG A CA 1
ATOM 1256 C C . ARG A 1 151 ? 9.990 -6.350 10.135 1.00 97.00 151 ARG A C 1
ATOM 1258 O O . ARG A 1 151 ? 9.017 -6.604 9.440 1.00 97.00 151 ARG A O 1
ATOM 1265 N N . ASP A 1 152 ? 9.950 -5.466 11.136 1.00 97.44 152 ASP A N 1
ATOM 1266 C CA . ASP A 1 152 ? 8.730 -4.720 11.499 1.00 97.44 152 ASP A CA 1
ATOM 1267 C C . ASP A 1 152 ? 8.255 -3.785 10.373 1.00 97.44 152 ASP A C 1
ATOM 1269 O O . ASP A 1 152 ? 7.055 -3.621 10.166 1.00 97.44 152 ASP A O 1
ATOM 1273 N N . ASP A 1 153 ? 9.177 -3.197 9.602 1.00 96.75 153 ASP A N 1
ATOM 1274 C CA . ASP A 1 153 ? 8.804 -2.400 8.431 1.00 96.75 153 ASP A CA 1
ATOM 1275 C C . ASP A 1 153 ? 8.205 -3.281 7.336 1.00 96.75 153 ASP A C 1
ATOM 1277 O O . ASP A 1 153 ? 7.184 -2.916 6.756 1.00 96.75 153 ASP A O 1
ATOM 1281 N N . VAL A 1 154 ? 8.804 -4.443 7.067 1.00 97.75 154 VAL A N 1
ATOM 1282 C CA . VAL A 1 154 ? 8.265 -5.397 6.089 1.00 97.75 154 VAL A CA 1
ATOM 1283 C C . VAL A 1 154 ? 6.884 -5.885 6.532 1.00 97.75 154 VAL A C 1
ATOM 1285 O O . VAL A 1 154 ? 5.939 -5.817 5.748 1.00 97.75 154 VAL A O 1
ATOM 1288 N N . ASP A 1 155 ? 6.731 -6.291 7.793 1.00 98.06 155 ASP A N 1
ATOM 1289 C CA . ASP A 1 155 ? 5.458 -6.748 8.358 1.00 98.06 155 ASP A CA 1
ATOM 1290 C C . ASP A 1 155 ? 4.379 -5.654 8.300 1.00 98.06 155 ASP A C 1
ATOM 1292 O O . ASP A 1 155 ? 3.228 -5.937 7.961 1.00 98.06 155 ASP A O 1
ATOM 1296 N N . PHE A 1 156 ? 4.752 -4.387 8.505 1.00 98.50 156 PHE A N 1
ATOM 1297 C CA . PHE A 1 156 ? 3.848 -3.258 8.306 1.00 98.50 156 PHE A CA 1
ATOM 1298 C C . PHE A 1 156 ? 3.327 -3.174 6.862 1.00 98.50 156 PHE A C 1
ATOM 1300 O O . PHE A 1 156 ? 2.119 -3.059 6.655 1.00 98.50 156 PHE A O 1
ATOM 1307 N N . TYR A 1 157 ? 4.190 -3.263 5.844 1.00 98.19 157 TYR A N 1
ATOM 1308 C CA . TYR A 1 157 ? 3.735 -3.222 4.446 1.00 98.19 157 TYR A CA 1
ATOM 1309 C C . TYR A 1 157 ? 2.955 -4.480 4.032 1.00 98.19 157 TYR A C 1
ATOM 1311 O O . TYR A 1 157 ? 2.021 -4.375 3.231 1.00 98.19 157 TYR A O 1
ATOM 1319 N N . LEU A 1 158 ? 3.264 -5.647 4.611 1.00 98.38 158 LEU A N 1
ATOM 1320 C CA . LEU A 1 158 ? 2.436 -6.852 4.477 1.00 98.38 158 LEU A CA 1
ATOM 1321 C C . LEU A 1 158 ? 1.022 -6.594 5.007 1.00 98.38 158 LEU A C 1
ATOM 1323 O O . LEU A 1 158 ? 0.032 -6.908 4.340 1.00 98.38 158 LEU A O 1
ATOM 1327 N N . TRP A 1 159 ? 0.925 -5.982 6.185 1.00 98.62 159 TRP A N 1
ATOM 1328 C CA . TRP A 1 159 ? -0.347 -5.642 6.810 1.00 98.62 159 TRP A CA 1
ATOM 1329 C C . TRP A 1 159 ? -1.146 -4.628 5.993 1.00 98.62 159 TRP A C 1
ATOM 1331 O O . TRP A 1 159 ? -2.352 -4.795 5.823 1.00 98.62 159 TRP A O 1
ATOM 1341 N N . LEU A 1 160 ? -0.493 -3.631 5.391 1.00 98.50 160 LEU A N 1
ATOM 1342 C CA . LEU A 1 160 ? -1.167 -2.698 4.484 1.00 98.50 160 LEU A CA 1
ATOM 1343 C C . LEU A 1 160 ? -1.794 -3.404 3.273 1.00 98.50 160 LEU A C 1
ATOM 1345 O O . LEU A 1 160 ? -2.921 -3.083 2.892 1.00 98.50 160 LEU A O 1
ATOM 1349 N N . GLN A 1 161 ? -1.099 -4.374 2.673 1.00 98.38 161 GLN A N 1
ATOM 1350 C CA . GLN A 1 161 ? -1.657 -5.160 1.567 1.00 98.38 161 GLN A CA 1
ATOM 1351 C C . GLN A 1 161 ? -2.841 -6.019 2.023 1.00 98.38 161 GLN A C 1
ATOM 1353 O O . GLN A 1 161 ? -3.840 -6.106 1.307 1.00 98.38 161 GLN A O 1
ATOM 1358 N N . TRP A 1 162 ? -2.773 -6.592 3.227 1.00 98.56 162 TRP A N 1
ATOM 1359 C CA . TRP A 1 162 ? -3.897 -7.314 3.822 1.00 98.56 162 TRP A CA 1
ATOM 1360 C C . TRP A 1 162 ? -5.107 -6.404 4.074 1.00 98.56 162 TRP A C 1
ATOM 1362 O O . TRP A 1 162 ? -6.224 -6.771 3.717 1.00 98.56 162 TRP A O 1
ATOM 1372 N N . LEU A 1 163 ? -4.911 -5.193 4.606 1.00 98.44 163 LEU A N 1
ATOM 1373 C CA . LEU A 1 163 ? -5.992 -4.218 4.784 1.00 98.44 163 LEU A CA 1
ATOM 1374 C C . LEU A 1 163 ? -6.630 -3.823 3.451 1.00 98.44 163 LEU A C 1
ATOM 1376 O O . LEU A 1 163 ? -7.855 -3.815 3.330 1.00 98.44 163 LEU A O 1
ATOM 1380 N N . ALA A 1 164 ? -5.812 -3.515 2.441 1.00 98.00 164 ALA A N 1
ATOM 1381 C CA . ALA A 1 164 ? -6.302 -3.155 1.115 1.00 98.00 164 ALA A CA 1
ATOM 1382 C C . ALA A 1 164 ? -7.107 -4.302 0.483 1.00 98.00 164 ALA A C 1
ATOM 1384 O O . ALA A 1 164 ? -8.170 -4.067 -0.095 1.00 98.00 164 ALA A O 1
ATOM 1385 N N . TYR A 1 165 ? -6.628 -5.540 0.629 1.00 98.19 165 TYR A N 1
ATOM 1386 C CA . TYR A 1 165 ? -7.331 -6.738 0.179 1.00 98.19 165 TYR A CA 1
ATOM 1387 C C . TYR A 1 165 ? -8.670 -6.910 0.903 1.00 98.19 165 TYR A C 1
ATOM 1389 O O . TYR A 1 165 ? -9.706 -7.022 0.249 1.00 98.19 165 TYR A O 1
ATOM 1397 N N . SER A 1 166 ? -8.665 -6.864 2.236 1.00 98.06 166 SER A N 1
ATOM 1398 C CA . SER A 1 166 ? -9.851 -7.076 3.070 1.00 98.06 166 SER A CA 1
ATOM 1399 C C . SER A 1 166 ? -10.928 -6.018 2.831 1.00 98.06 166 SER A C 1
ATOM 1401 O O . SER A 1 166 ? -12.107 -6.347 2.720 1.00 98.06 166 SER A O 1
ATOM 1403 N N . GLN A 1 167 ? -10.546 -4.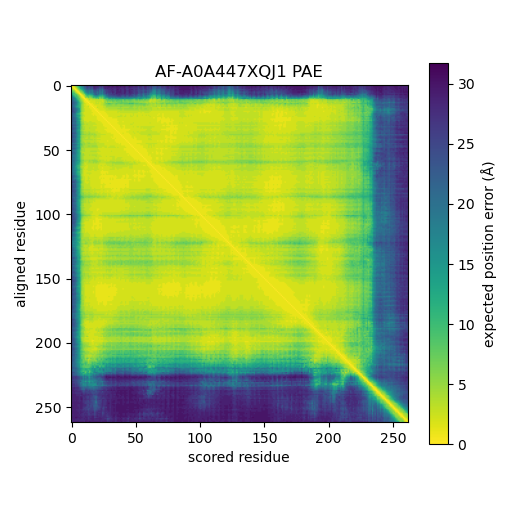747 2.677 1.00 98.44 167 GLN A N 1
ATOM 1404 C CA . GLN A 1 167 ? -11.503 -3.679 2.377 1.00 98.44 167 GLN A CA 1
ATOM 1405 C C . GLN A 1 167 ? -12.076 -3.797 0.962 1.00 98.44 167 GLN A C 1
ATOM 1407 O O . GLN A 1 167 ? -13.275 -3.603 0.765 1.00 98.44 167 GLN A O 1
ATOM 1412 N N . PHE A 1 168 ? -11.256 -4.171 -0.024 1.00 97.94 168 PHE A N 1
ATOM 1413 C CA . PHE A 1 168 ? -11.757 -4.425 -1.373 1.00 97.94 168 PHE A CA 1
ATOM 1414 C C . PHE A 1 168 ? -12.700 -5.639 -1.410 1.00 97.94 168 PHE A C 1
ATOM 1416 O O . PHE A 1 168 ? -13.731 -5.595 -2.083 1.00 97.94 168 PHE A O 1
ATOM 1423 N N . ALA A 1 169 ? -12.391 -6.692 -0.647 1.00 97.62 169 ALA A N 1
ATOM 1424 C CA . ALA A 1 169 ? -13.265 -7.847 -0.470 1.00 97.62 169 ALA A CA 1
ATOM 1425 C C . ALA A 1 169 ? -14.600 -7.453 0.185 1.00 97.62 169 ALA A C 1
ATOM 1427 O O . ALA A 1 169 ? -15.651 -7.861 -0.296 1.00 97.62 169 ALA A O 1
ATOM 1428 N N . ALA A 1 170 ? -14.598 -6.579 1.196 1.00 98.00 170 ALA A N 1
ATOM 1429 C CA . ALA A 1 170 ? -15.834 -6.072 1.796 1.00 98.00 170 ALA A CA 1
ATOM 1430 C C . ALA A 1 170 ? -16.717 -5.316 0.781 1.00 98.00 170 ALA A C 1
ATOM 1432 O O . ALA A 1 170 ? -17.934 -5.503 0.757 1.00 98.00 170 ALA A O 1
ATOM 1433 N N . CYS A 1 171 ? -16.125 -4.508 -0.107 1.00 98.06 171 CYS A N 1
ATOM 1434 C CA . CYS A 1 171 ? -16.867 -3.873 -1.203 1.00 98.06 171 CYS A CA 1
ATOM 1435 C C . CYS A 1 171 ? -17.469 -4.902 -2.173 1.00 98.06 171 CYS A C 1
ATOM 1437 O O . CYS A 1 171 ? -18.587 -4.714 -2.658 1.00 98.06 171 CYS A O 1
ATOM 1439 N N . TRP A 1 172 ? -16.736 -5.981 -2.456 1.00 97.56 172 TRP A N 1
ATOM 1440 C CA . TRP A 1 172 ? -17.229 -7.080 -3.280 1.00 97.56 172 TRP A CA 1
ATOM 1441 C C . TRP A 1 172 ? -18.428 -7.777 -2.628 1.00 97.56 172 TRP A C 1
ATOM 1443 O O . TRP A 1 172 ? -19.468 -7.890 -3.276 1.00 97.56 172 TRP A O 1
ATOM 1453 N N . GLU A 1 173 ? -18.331 -8.154 -1.353 1.00 97.94 173 GLU A N 1
ATOM 1454 C CA . GLU A 1 173 ? -19.419 -8.809 -0.612 1.00 97.94 173 GLU A CA 1
ATOM 1455 C C . GLU A 1 173 ? -20.694 -7.958 -0.586 1.00 97.94 173 GLU A C 1
ATOM 1457 O O . GLU A 1 173 ? -21.788 -8.466 -0.831 1.00 97.94 173 GLU A O 1
ATOM 1462 N N . ILE A 1 174 ? -20.567 -6.639 -0.396 1.00 98.25 174 ILE A N 1
ATOM 1463 C CA . ILE A 1 174 ? -21.710 -5.719 -0.488 1.00 98.25 174 ILE A CA 1
ATOM 1464 C C . ILE A 1 174 ? -22.355 -5.803 -1.876 1.00 98.25 174 ILE A C 1
ATOM 1466 O O . ILE A 1 174 ? -23.574 -5.917 -1.982 1.00 98.25 174 ILE A O 1
ATOM 1470 N N . SER A 1 175 ? -21.557 -5.785 -2.947 1.00 97.56 175 SER A N 1
ATOM 1471 C CA . SER A 1 175 ? -22.087 -5.862 -4.313 1.00 97.56 175 SER A CA 1
ATOM 1472 C C . SER A 1 175 ? -22.848 -7.167 -4.587 1.00 97.56 175 SER A C 1
ATOM 1474 O O . SER A 1 175 ? -23.864 -7.150 -5.284 1.00 97.56 175 SER A O 1
ATOM 1476 N N . GLN A 1 176 ? -22.396 -8.278 -3.993 1.00 97.19 176 GLN A N 1
ATOM 1477 C CA . GLN A 1 176 ? -23.066 -9.576 -4.082 1.00 97.19 176 GLN A CA 1
ATOM 1478 C C . GLN A 1 176 ? -24.354 -9.605 -3.255 1.00 97.19 176 GLN A C 1
ATOM 1480 O O . GLN A 1 176 ? -25.364 -10.118 -3.728 1.00 97.19 176 GLN A O 1
ATOM 1485 N N . GLY A 1 177 ? -24.360 -8.992 -2.066 1.00 97.69 177 GLY A N 1
ATOM 1486 C CA . GLY A 1 177 ? -25.558 -8.864 -1.230 1.00 97.69 177 GLY A CA 1
ATOM 1487 C C . GLY A 1 177 ? -26.690 -8.061 -1.881 1.00 97.69 177 GLY A C 1
ATOM 1488 O O . GLY A 1 177 ? -27.856 -8.298 -1.581 1.00 97.69 177 GLY A O 1
ATOM 1489 N N . TYR A 1 178 ? -26.361 -7.150 -2.803 1.00 98.00 178 TYR A N 1
ATOM 1490 C CA . TYR A 1 178 ? -27.329 -6.425 -3.639 1.00 98.00 178 TYR A CA 1
ATOM 1491 C C . TYR A 1 178 ? -27.658 -7.129 -4.964 1.00 98.00 178 TYR A C 1
ATOM 1493 O O . TYR A 1 178 ? -28.319 -6.535 -5.816 1.00 98.00 178 TYR A O 1
ATOM 1501 N N . GLU A 1 179 ? -27.182 -8.362 -5.161 1.00 97.44 179 GLU A N 1
ATOM 1502 C CA . GLU A 1 179 ? -27.403 -9.162 -6.372 1.00 97.44 179 GLU A CA 1
ATOM 1503 C C . GLU A 1 179 ? -27.011 -8.407 -7.658 1.00 97.44 179 GLU A C 1
ATOM 1505 O O . GLU A 1 179 ? -27.624 -8.560 -8.719 1.00 97.44 179 GLU A O 1
ATOM 1510 N N . MET A 1 180 ? -25.980 -7.555 -7.578 1.00 97.81 180 MET A N 1
ATOM 1511 C CA . MET A 1 180 ? -25.517 -6.781 -8.726 1.00 97.81 180 MET A CA 1
ATOM 1512 C C . MET A 1 180 ? -24.964 -7.740 -9.795 1.00 97.81 180 MET A C 1
ATOM 1514 O O . MET A 1 180 ? -23.998 -8.449 -9.512 1.00 97.81 180 MET A O 1
ATOM 1518 N N . PRO A 1 181 ? -25.468 -7.725 -11.048 1.00 96.56 181 PRO A N 1
ATOM 1519 C CA . PRO A 1 181 ? -25.071 -8.705 -12.069 1.00 96.56 181 PRO A CA 1
ATOM 1520 C C . PRO A 1 181 ? -23.574 -8.729 -12.407 1.00 96.56 181 PRO A C 1
ATOM 1522 O O . PRO A 1 181 ? -23.066 -9.726 -12.910 1.00 96.56 181 PRO A O 1
ATOM 1525 N N . ILE A 1 182 ? -22.879 -7.612 -12.176 1.00 96.62 182 ILE A N 1
ATOM 1526 C CA . ILE A 1 182 ? -21.432 -7.464 -12.391 1.00 96.62 182 ILE A CA 1
ATOM 1527 C C . ILE A 1 182 ? -20.710 -7.197 -11.062 1.00 96.62 182 ILE A C 1
ATOM 1529 O O . ILE A 1 182 ? -19.622 -7.715 -10.831 1.00 96.62 182 ILE A O 1
ATOM 1533 N N . GLY A 1 183 ? -21.300 -6.378 -10.187 1.00 97.00 183 GLY A N 1
ATOM 1534 C CA . GLY A 1 183 ? -20.682 -5.951 -8.934 1.00 97.00 183 GLY A CA 1
ATOM 1535 C C . GLY A 1 183 ? -19.556 -4.943 -9.162 1.00 97.00 183 GLY A C 1
ATOM 1536 O O . GLY A 1 183 ? -19.822 -3.761 -9.382 1.00 97.00 183 GLY A O 1
ATOM 1537 N N . LEU A 1 184 ? -18.305 -5.406 -9.129 1.00 96.75 184 LEU A N 1
ATOM 1538 C CA . LEU A 1 184 ? -17.110 -4.575 -9.298 1.00 96.75 184 LEU A CA 1
ATOM 1539 C C . LEU A 1 184 ? -16.429 -4.830 -10.646 1.00 96.75 184 LEU A C 1
ATOM 1541 O O . LEU A 1 184 ? -16.097 -5.962 -10.989 1.00 96.75 184 LEU A O 1
ATOM 1545 N N . TYR A 1 185 ? -16.141 -3.756 -11.380 1.00 96.69 185 TYR A N 1
ATOM 1546 C CA . TYR A 1 185 ? -15.386 -3.803 -12.632 1.00 96.69 185 TYR A CA 1
ATOM 1547 C C . TYR A 1 185 ? -13.970 -3.255 -12.421 1.00 96.69 185 TYR A C 1
ATOM 1549 O O . TYR A 1 185 ? -13.796 -2.088 -12.070 1.00 96.69 185 TYR A O 1
ATOM 1557 N N . ARG A 1 186 ? -12.955 -4.107 -12.610 1.00 95.12 186 ARG A N 1
ATOM 1558 C CA . ARG A 1 186 ? -11.536 -3.762 -12.429 1.00 95.12 186 ARG A CA 1
ATOM 1559 C C . ARG A 1 186 ? -10.868 -3.481 -13.769 1.00 95.12 186 ARG A C 1
ATOM 1561 O O . ARG A 1 186 ? -11.152 -4.151 -14.756 1.00 95.12 186 ARG A O 1
ATOM 1568 N N . ASP A 1 187 ? -9.918 -2.555 -13.751 1.00 94.31 187 ASP A N 1
ATOM 1569 C CA . ASP A 1 187 ? -9.030 -2.269 -14.875 1.00 94.31 187 ASP A CA 1
ATOM 1570 C C . ASP A 1 187 ? -7.637 -2.862 -14.613 1.00 94.31 187 ASP A C 1
ATOM 1572 O O . ASP A 1 187 ? -7.125 -2.804 -13.490 1.00 94.31 187 ASP A O 1
ATOM 1576 N N . LEU A 1 188 ? -7.032 -3.459 -15.640 1.00 90.19 188 LEU A N 1
ATOM 1577 C CA . LEU A 1 188 ? -5.718 -4.091 -15.569 1.00 90.19 188 LEU A CA 1
ATOM 1578 C C . LEU A 1 188 ? -4.751 -3.370 -16.505 1.00 90.19 188 LEU A C 1
ATOM 1580 O O . LEU A 1 188 ? -4.847 -3.471 -17.728 1.00 90.19 188 LEU A O 1
ATOM 1584 N N . ALA A 1 189 ? -3.752 -2.712 -15.918 1.00 86.31 189 ALA A N 1
ATOM 1585 C CA . ALA A 1 189 ? -2.706 -2.048 -16.679 1.00 86.31 189 ALA A CA 1
ATOM 1586 C C . ALA A 1 189 ? -1.935 -3.026 -17.592 1.00 86.31 189 ALA A C 1
ATOM 1588 O O . ALA A 1 189 ? -1.634 -4.173 -17.237 1.00 86.31 189 ALA A O 1
ATOM 1589 N N . VAL A 1 190 ? -1.543 -2.533 -18.770 1.00 84.69 190 VAL A N 1
ATOM 1590 C CA . VAL A 1 190 ? -0.842 -3.322 -19.800 1.00 84.69 190 VAL A CA 1
ATOM 1591 C C . VAL A 1 190 ? 0.543 -3.788 -19.334 1.00 84.69 190 VAL A C 1
ATOM 1593 O O . VAL A 1 190 ? 0.977 -4.885 -19.689 1.00 84.69 190 VAL A O 1
ATOM 1596 N N . GLY A 1 191 ? 1.219 -3.004 -18.493 1.00 85.12 191 GLY A N 1
ATOM 1597 C CA . GLY A 1 191 ? 2.539 -3.336 -17.965 1.00 85.12 191 GLY A CA 1
ATOM 1598 C C . GLY A 1 191 ? 2.820 -2.700 -16.608 1.00 85.12 191 GLY A C 1
ATOM 1599 O O . GLY A 1 191 ? 1.947 -2.081 -16.002 1.00 85.12 191 GLY A O 1
ATOM 1600 N N . VAL A 1 192 ? 4.056 -2.879 -16.148 1.00 86.69 192 VAL A N 1
ATOM 1601 C CA . VAL A 1 192 ? 4.591 -2.345 -14.886 1.00 86.69 192 VAL A CA 1
ATOM 1602 C C . VAL A 1 192 ? 5.691 -1.324 -15.144 1.00 86.69 192 VAL A C 1
ATOM 1604 O O . VAL A 1 192 ? 6.300 -1.324 -16.216 1.00 86.69 192 VAL A O 1
ATOM 1607 N N . ALA A 1 193 ? 5.954 -0.464 -14.162 1.00 87.38 193 ALA A N 1
ATOM 1608 C CA . ALA A 1 193 ? 7.072 0.468 -14.203 1.00 87.38 193 ALA A CA 1
ATOM 1609 C C . ALA A 1 193 ? 8.427 -0.260 -14.140 1.00 87.38 193 ALA A C 1
ATOM 1611 O O . ALA A 1 193 ? 8.576 -1.281 -13.474 1.00 87.38 193 ALA A O 1
ATOM 1612 N N . GLU A 1 194 ? 9.449 0.304 -14.790 1.00 86.69 194 GLU A N 1
ATOM 1613 C CA . GLU A 1 194 ? 10.788 -0.302 -14.844 1.00 86.69 194 GLU A CA 1
ATOM 1614 C C . GLU A 1 194 ? 11.469 -0.450 -13.488 1.00 86.69 194 GLU A C 1
ATOM 1616 O O . GLU A 1 194 ? 12.250 -1.377 -13.302 1.00 86.69 194 GLU A O 1
ATOM 1621 N N . GLY A 1 195 ? 11.177 0.467 -12.568 1.00 88.94 195 GLY A N 1
ATOM 1622 C CA . GLY A 1 195 ? 11.775 0.517 -11.242 1.00 88.94 195 GLY A CA 1
ATOM 1623 C C . GLY A 1 195 ? 10.862 0.012 -10.132 1.00 88.94 195 GLY A C 1
ATOM 1624 O O . GLY A 1 195 ? 11.118 0.355 -8.984 1.00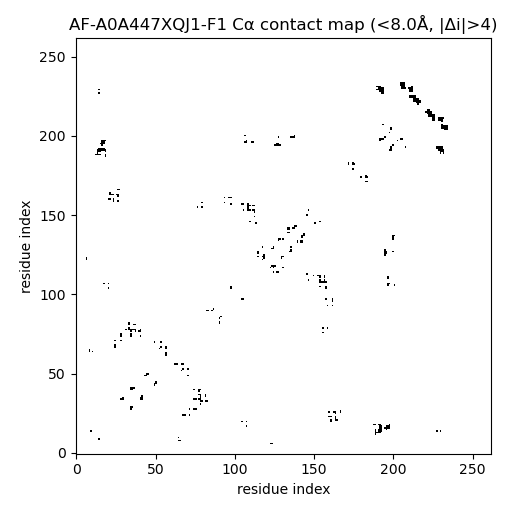 88.94 195 GLY A O 1
ATOM 1625 N N . GLY A 1 196 ? 9.796 -0.722 -10.469 1.00 89.88 196 GLY A N 1
ATOM 1626 C CA . GLY A 1 196 ? 8.839 -1.273 -9.509 1.00 89.88 196 GLY A CA 1
ATOM 1627 C C . GLY A 1 196 ? 9.284 -2.595 -8.881 1.00 89.88 196 GLY A C 1
ATOM 1628 O O . GLY A 1 196 ? 10.282 -3.192 -9.285 1.00 89.88 196 GLY A O 1
ATOM 1629 N N . ALA A 1 197 ? 8.497 -3.076 -7.921 1.00 92.00 197 ALA A N 1
ATOM 1630 C CA . ALA A 1 197 ? 8.727 -4.336 -7.222 1.00 92.00 197 ALA A CA 1
ATOM 1631 C C . ALA A 1 197 ? 8.742 -5.535 -8.181 1.00 92.00 197 ALA A C 1
ATOM 1633 O O . ALA A 1 197 ? 9.576 -6.424 -8.043 1.00 92.00 197 ALA A O 1
ATOM 1634 N N . GLU A 1 198 ? 7.869 -5.542 -9.194 1.00 89.94 198 GLU A N 1
ATOM 1635 C CA . GLU A 1 198 ? 7.715 -6.686 -10.102 1.00 89.94 198 GLU A CA 1
ATOM 1636 C C . GLU A 1 198 ? 8.949 -6.898 -11.000 1.00 89.94 198 GLU A C 1
ATOM 1638 O O . GLU A 1 198 ? 9.353 -8.033 -11.242 1.00 89.94 198 GLU A O 1
ATOM 1643 N N . THR A 1 199 ? 9.602 -5.819 -11.448 1.00 91.75 199 THR A N 1
ATOM 1644 C CA . THR A 1 199 ? 10.862 -5.899 -12.215 1.00 91.75 199 THR A CA 1
ATOM 1645 C C . THR A 1 199 ? 12.096 -6.066 -11.327 1.00 91.75 199 THR A C 1
ATOM 1647 O O . THR A 1 199 ? 13.167 -6.429 -11.823 1.00 91.75 199 THR A O 1
ATOM 1650 N N . TRP A 1 200 ? 11.968 -5.775 -10.030 1.00 93.44 200 TRP A N 1
ATOM 1651 C CA . TRP A 1 200 ? 13.018 -5.992 -9.042 1.00 93.44 200 TRP A CA 1
ATOM 1652 C C . TRP A 1 200 ? 13.124 -7.469 -8.657 1.00 93.44 200 TRP A C 1
ATOM 1654 O O . TRP A 1 200 ? 14.225 -8.013 -8.693 1.00 93.44 200 TRP A O 1
ATOM 1664 N N . CYS A 1 201 ? 11.994 -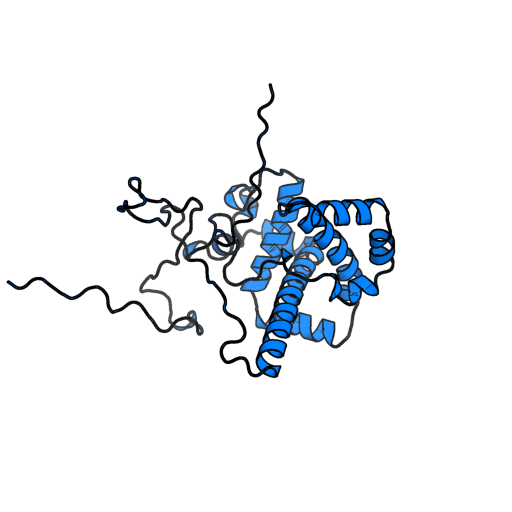8.124 -8.362 1.00 91.69 201 CYS A N 1
ATOM 1665 C CA . CYS A 1 201 ? 11.975 -9.517 -7.913 1.00 91.69 201 CYS A CA 1
ATOM 1666 C C . CYS A 1 201 ? 12.017 -10.551 -9.052 1.00 91.69 201 CYS A C 1
ATOM 1668 O O . CYS A 1 201 ? 12.578 -11.623 -8.857 1.00 91.69 201 CYS A O 1
ATOM 1670 N N . ASP A 1 202 ? 11.475 -10.250 -10.240 1.00 90.94 202 ASP A N 1
ATOM 1671 C CA . ASP A 1 202 ? 11.456 -11.184 -11.381 1.00 90.94 202 ASP A CA 1
ATOM 1672 C C . ASP A 1 202 ? 12.027 -10.536 -12.651 1.00 90.94 202 ASP A C 1
ATOM 1674 O O . ASP A 1 202 ? 11.373 -10.387 -13.686 1.00 90.94 202 ASP A O 1
ATOM 1678 N N . ARG A 1 203 ? 13.284 -10.086 -12.559 1.00 88.56 203 ARG A N 1
ATOM 1679 C CA . ARG A 1 203 ? 13.950 -9.306 -13.613 1.00 88.56 203 ARG A CA 1
ATOM 1680 C C . ARG A 1 203 ? 14.033 -10.035 -14.955 1.00 88.56 203 ARG A C 1
ATOM 1682 O O . ARG A 1 203 ? 13.926 -9.395 -15.999 1.00 88.56 203 ARG A O 1
ATOM 1689 N N . GLU A 1 204 ? 14.217 -11.353 -14.941 1.00 87.88 204 GLU A N 1
ATOM 1690 C CA . GLU A 1 204 ? 14.353 -12.171 -16.156 1.00 87.88 204 GLU A CA 1
ATOM 1691 C C . GLU A 1 204 ? 13.064 -12.232 -16.984 1.00 87.88 204 GLU A C 1
ATOM 1693 O O . GLU A 1 204 ? 13.099 -12.484 -18.191 1.00 87.88 204 GLU A O 1
ATOM 1698 N N . LEU A 1 205 ? 11.921 -11.959 -16.354 1.00 88.06 205 LEU A N 1
ATOM 1699 C CA . LEU A 1 205 ? 10.622 -11.963 -17.005 1.00 88.06 205 LEU A CA 1
ATOM 1700 C C . LEU A 1 205 ? 10.410 -10.764 -17.943 1.00 88.06 205 LEU A C 1
ATOM 1702 O O . LEU A 1 205 ? 9.541 -10.822 -18.821 1.00 88.06 205 LEU A O 1
ATOM 1706 N N . TYR A 1 206 ? 11.193 -9.694 -17.773 1.00 85.69 206 TYR A N 1
ATOM 1707 C CA . TYR A 1 206 ? 11.009 -8.404 -18.434 1.00 85.69 206 TYR A CA 1
ATOM 1708 C C . TYR A 1 206 ? 12.226 -8.022 -19.290 1.00 85.69 206 TYR A C 1
ATOM 1710 O O . TYR A 1 206 ? 13.374 -8.041 -18.851 1.00 85.69 206 TYR A O 1
ATOM 1718 N N . CYS A 1 207 ? 11.991 -7.588 -20.529 1.00 86.56 207 CYS A N 1
ATOM 1719 C CA . CYS A 1 207 ? 13.061 -7.144 -21.428 1.00 86.56 207 CYS A CA 1
ATOM 1720 C C . CYS A 1 207 ? 13.501 -5.695 -21.167 1.00 86.56 207 CYS A C 1
ATOM 1722 O O . CYS A 1 207 ? 13.278 -4.886 -22.048 1.00 86.56 207 CYS A O 1
ATOM 1724 N N . LEU A 1 208 ? 14.191 -5.354 -20.071 1.00 84.31 208 LEU A N 1
ATOM 1725 C CA . LEU A 1 208 ? 14.517 -3.965 -19.637 1.00 84.31 208 LEU A CA 1
ATOM 1726 C C . LEU A 1 208 ? 15.228 -3.006 -20.641 1.00 84.31 208 LEU A C 1
ATOM 1728 O O . LEU A 1 208 ? 15.534 -1.867 -20.295 1.00 84.31 208 LEU A O 1
ATOM 1732 N N . LYS A 1 209 ? 15.512 -3.422 -21.883 1.00 85.50 209 LYS A N 1
ATOM 1733 C CA . LYS A 1 209 ? 16.150 -2.612 -22.944 1.00 85.50 209 LYS A CA 1
ATOM 1734 C C . LYS A 1 209 ? 15.204 -2.126 -24.067 1.00 85.50 209 LYS A C 1
ATOM 1736 O O . LYS A 1 209 ? 15.639 -1.353 -24.911 1.00 85.50 209 LYS A O 1
ATOM 1741 N N . ALA A 1 210 ? 13.944 -2.561 -24.105 1.00 78.44 210 ALA A N 1
ATOM 1742 C CA . ALA A 1 210 ? 12.916 -2.228 -25.121 1.00 78.44 210 ALA A CA 1
ATOM 1743 C C . ALA A 1 210 ? 11.506 -1.822 -24.587 1.00 78.44 210 ALA A C 1
ATOM 1745 O O . ALA A 1 210 ? 10.737 -2.664 -24.134 1.00 78.44 210 ALA A O 1
ATOM 1746 N N . SER A 1 211 ? 11.101 -0.555 -24.671 1.00 77.94 211 SER A N 1
ATOM 1747 C CA . SER A 1 211 ? 9.823 -0.098 -24.085 1.00 77.94 211 SER A CA 1
ATOM 1748 C C . SER A 1 211 ? 8.586 -0.397 -24.946 1.00 77.94 211 SER A C 1
ATOM 1750 O O . SER A 1 211 ? 8.646 -0.317 -26.172 1.00 77.94 211 SER A O 1
ATOM 1752 N N . VAL A 1 212 ? 7.442 -0.671 -24.303 1.00 78.62 212 VAL A N 1
ATOM 1753 C CA . VAL A 1 212 ? 6.141 -0.789 -24.988 1.00 78.62 212 VAL A CA 1
ATOM 1754 C C . VAL A 1 212 ? 5.658 0.584 -25.478 1.00 78.62 212 VAL A C 1
ATOM 1756 O O . VAL A 1 212 ? 5.833 1.607 -24.812 1.00 78.62 212 VAL A O 1
ATOM 1759 N N . GLY A 1 213 ? 5.025 0.606 -26.649 1.00 81.25 213 GLY A N 1
ATOM 1760 C CA . GLY A 1 213 ? 4.435 1.798 -27.248 1.00 81.25 213 GLY A CA 1
ATOM 1761 C C . GLY A 1 213 ? 3.421 1.452 -28.337 1.00 81.25 213 GLY A C 1
ATOM 1762 O O . GLY A 1 213 ? 3.185 0.283 -28.633 1.00 81.25 213 GLY A O 1
ATOM 1763 N N . ALA A 1 214 ? 2.833 2.483 -28.932 1.00 79.31 214 ALA A N 1
ATOM 1764 C CA . ALA A 1 214 ? 1.949 2.405 -30.084 1.00 79.31 214 ALA A CA 1
ATOM 1765 C C . ALA A 1 214 ? 2.598 3.104 -31.294 1.00 79.31 214 ALA A C 1
ATOM 1767 O O . ALA A 1 214 ? 3.182 4.186 -31.133 1.00 79.31 214 ALA A O 1
ATOM 1768 N N . PRO A 1 215 ? 2.501 2.520 -32.502 1.00 83.06 215 PRO A N 1
ATOM 1769 C CA . PRO A 1 215 ? 2.992 3.159 -33.717 1.00 83.06 215 PRO A CA 1
ATOM 1770 C C . PRO A 1 215 ? 2.194 4.440 -34.037 1.00 83.06 215 PRO A C 1
ATOM 1772 O O . PRO A 1 215 ? 1.103 4.634 -33.500 1.00 83.06 215 PRO A O 1
ATOM 1775 N N . PRO A 1 216 ? 2.719 5.325 -34.903 1.00 85.19 216 PRO A N 1
ATOM 1776 C CA . PRO A 1 216 ? 1.989 6.495 -35.382 1.00 85.19 216 PRO A CA 1
ATOM 1777 C C . PRO A 1 216 ? 0.618 6.151 -35.965 1.00 85.19 216 PRO A C 1
ATOM 1779 O O . PRO A 1 216 ? 0.496 5.241 -36.783 1.00 85.19 216 PRO A O 1
ATOM 1782 N N . ASP A 1 217 ? -0.397 6.915 -35.565 1.00 84.56 217 ASP A N 1
ATOM 1783 C CA . ASP A 1 217 ? -1.770 6.785 -36.053 1.00 84.56 217 ASP A CA 1
ATOM 1784 C C . ASP A 1 217 ? -2.357 8.156 -36.455 1.00 84.56 217 ASP A C 1
ATOM 1786 O O . ASP A 1 217 ? -1.703 9.200 -36.356 1.00 84.56 217 ASP A O 1
ATOM 1790 N N . ILE A 1 218 ? -3.601 8.154 -36.945 1.00 80.88 218 ILE A N 1
ATOM 1791 C CA . ILE A 1 218 ? -4.301 9.347 -37.457 1.00 80.88 218 ILE A CA 1
ATOM 1792 C C . ILE A 1 218 ? -4.443 10.442 -36.382 1.00 80.88 218 ILE A C 1
ATOM 1794 O O . ILE A 1 218 ? -4.368 11.632 -36.700 1.00 80.88 218 ILE A O 1
ATOM 1798 N N . LEU A 1 219 ? -4.633 10.058 -35.116 1.00 84.06 219 LEU A N 1
ATOM 1799 C CA . LEU A 1 219 ? -4.820 10.976 -33.988 1.00 84.06 219 LEU A CA 1
ATOM 1800 C C . LEU A 1 219 ? -3.482 11.342 -33.315 1.00 84.06 219 LEU A C 1
ATOM 1802 O O . LEU A 1 219 ? -3.355 12.414 -32.726 1.00 84.06 219 LEU A O 1
ATOM 1806 N N . GLY A 1 220 ? -2.473 10.480 -33.432 1.00 76.19 220 GLY A N 1
ATOM 1807 C CA . GLY A 1 220 ? -1.147 10.567 -32.835 1.00 76.19 220 GLY A CA 1
ATOM 1808 C C . GLY A 1 220 ? -0.056 10.388 -33.886 1.00 76.19 220 GLY A C 1
ATOM 1809 O O . GLY A 1 220 ? 0.594 9.346 -33.959 1.00 76.19 220 GLY A O 1
ATOM 1810 N N . ARG A 1 221 ? 0.191 11.449 -34.664 1.00 64.38 221 ARG A N 1
ATOM 1811 C CA . ARG A 1 221 ? 1.138 11.460 -35.798 1.00 64.38 221 ARG A CA 1
ATOM 1812 C C . ARG A 1 221 ? 2.588 11.097 -35.451 1.00 64.38 221 ARG A C 1
ATOM 1814 O O . ARG A 1 221 ? 3.345 10.741 -36.345 1.00 64.38 221 ARG A O 1
ATOM 1821 N N . TRP A 1 222 ? 2.974 11.187 -34.181 1.00 66.69 222 TRP A N 1
ATOM 1822 C CA . TRP A 1 222 ? 4.321 10.849 -33.702 1.00 66.69 222 TRP A CA 1
ATOM 1823 C C . TRP A 1 222 ? 4.414 9.443 -33.095 1.00 66.69 222 TRP A C 1
ATOM 1825 O O . TRP A 1 222 ? 5.483 9.043 -32.640 1.00 66.69 222 TRP A O 1
ATOM 1835 N N . GLY A 1 223 ? 3.308 8.691 -33.076 1.00 58.59 223 GLY A N 1
ATOM 1836 C CA . GLY A 1 223 ? 3.183 7.496 -32.249 1.00 58.59 223 GLY A CA 1
ATOM 1837 C C . GLY A 1 223 ? 3.196 7.851 -30.768 1.00 58.59 223 GLY A C 1
ATOM 1838 O O . GLY A 1 223 ? 3.203 9.021 -30.376 1.00 58.59 223 GLY A O 1
ATOM 1839 N N . ARG A 1 224 ? 3.168 6.830 -29.920 1.00 55.62 224 ARG A N 1
ATOM 1840 C CA . ARG A 1 224 ? 3.342 6.994 -28.478 1.00 55.62 224 ARG A CA 1
ATOM 1841 C C . ARG A 1 224 ? 4.342 5.959 -28.017 1.00 55.62 224 ARG A C 1
ATOM 1843 O O . ARG A 1 224 ? 4.029 4.777 -27.999 1.00 55.62 224 ARG A O 1
ATOM 1850 N N . THR A 1 225 ? 5.520 6.375 -27.583 1.00 57.41 225 THR A N 1
ATOM 1851 C CA . THR A 1 225 ? 6.240 5.552 -26.609 1.00 57.41 225 THR A CA 1
ATOM 1852 C C . THR A 1 225 ? 5.418 5.622 -25.328 1.00 57.41 225 THR A C 1
ATOM 1854 O O . THR A 1 225 ? 4.998 6.720 -24.960 1.00 57.41 225 THR A O 1
ATOM 1857 N N . GLY A 1 226 ? 5.120 4.497 -24.671 1.00 52.44 226 GLY A N 1
ATOM 1858 C CA . GLY A 1 226 ? 4.537 4.562 -23.335 1.00 52.44 226 GLY A CA 1
ATOM 1859 C C . GLY A 1 226 ? 5.440 5.452 -22.483 1.00 52.44 226 GLY A C 1
ATOM 1860 O O . GLY A 1 226 ? 6.601 5.116 -22.264 1.00 52.44 226 GLY A O 1
ATOM 1861 N N . ASP A 1 227 ? 4.940 6.617 -22.062 1.00 39.31 227 ASP A N 1
ATOM 1862 C CA . ASP A 1 227 ? 5.708 7.637 -21.317 1.00 39.31 227 ASP A CA 1
ATOM 1863 C C . ASP A 1 227 ? 6.192 7.118 -19.944 1.00 39.31 227 ASP A C 1
ATOM 1865 O O . ASP A 1 227 ? 6.971 7.724 -19.206 1.00 39.31 227 ASP A O 1
ATOM 1869 N N . CYS A 1 228 ? 5.756 5.912 -19.605 1.00 36.31 228 CYS A N 1
ATOM 1870 C CA . CYS A 1 228 ? 6.385 5.058 -18.631 1.00 36.31 228 CYS A CA 1
ATOM 1871 C C . CYS A 1 228 ? 6.751 3.770 -19.350 1.00 36.31 228 CYS A C 1
ATOM 1873 O O . CYS A 1 228 ? 5.909 3.180 -20.021 1.00 36.31 228 CYS A O 1
ATOM 1875 N N . ARG A 1 229 ? 8.016 3.368 -19.223 1.00 43.44 229 ARG A N 1
ATOM 1876 C CA . ARG A 1 229 ? 8.583 2.139 -19.774 1.00 43.44 229 ARG A CA 1
ATOM 1877 C C . ARG A 1 229 ? 7.819 0.946 -19.198 1.00 43.44 229 ARG A C 1
ATOM 1879 O O . ARG A 1 229 ? 8.200 0.392 -18.175 1.00 43.44 229 ARG A O 1
ATOM 1886 N N . GLN A 1 230 ? 6.680 0.649 -19.809 1.00 43.94 230 GLN A N 1
ATOM 1887 C CA . GLN A 1 230 ? 5.834 -0.478 -19.483 1.00 43.94 230 GLN A CA 1
ATOM 1888 C C . GLN A 1 230 ? 6.517 -1.694 -20.080 1.00 43.94 230 GLN A C 1
ATOM 1890 O O . GLN A 1 230 ? 6.719 -1.765 -21.293 1.00 43.94 230 GLN A O 1
ATOM 1895 N N . TRP A 1 231 ? 6.918 -2.624 -19.225 1.00 50.56 231 TRP A N 1
ATOM 1896 C CA . TRP A 1 231 ? 7.524 -3.874 -19.655 1.00 50.56 231 TRP A CA 1
ATOM 1897 C C . TRP A 1 231 ? 6.461 -4.958 -19.651 1.00 50.56 231 TRP A C 1
ATOM 1899 O O . TRP A 1 231 ? 5.744 -5.143 -18.665 1.00 50.56 231 TRP A O 1
ATOM 1909 N N . THR A 1 232 ? 6.341 -5.666 -20.766 1.00 46.69 232 THR A N 1
ATOM 1910 C CA . THR A 1 232 ? 5.494 -6.852 -20.863 1.00 46.69 232 THR A CA 1
ATOM 1911 C C . THR A 1 232 ? 6.342 -8.100 -20.674 1.00 46.69 232 THR A C 1
ATOM 1913 O O . THR A 1 232 ? 7.511 -8.153 -21.061 1.00 46.69 232 THR A O 1
ATOM 1916 N N . ARG A 1 233 ? 5.733 -9.100 -20.035 1.00 43.28 233 ARG A N 1
ATOM 1917 C CA . ARG A 1 233 ? 6.305 -10.426 -19.816 1.00 43.28 233 ARG A CA 1
ATOM 1918 C C . ARG A 1 233 ? 6.756 -11.026 -21.146 1.00 43.28 233 ARG A C 1
ATOM 1920 O O . ARG A 1 233 ? 5.967 -11.073 -22.092 1.00 43.28 233 ARG A O 1
ATOM 1927 N N . ILE A 1 234 ? 7.981 -11.542 -21.204 1.00 43.91 234 ILE A N 1
ATOM 1928 C CA . ILE A 1 234 ? 8.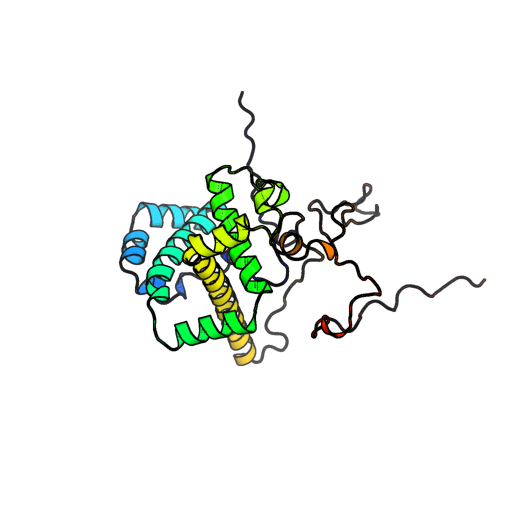427 -12.349 -22.342 1.00 43.91 234 ILE A CA 1
ATOM 1929 C C . ILE A 1 234 ? 7.571 -13.621 -22.360 1.00 43.91 234 ILE A C 1
ATOM 1931 O O . ILE A 1 234 ? 7.693 -14.477 -21.482 1.00 43.91 234 ILE A O 1
ATOM 1935 N N . LEU A 1 235 ? 6.712 -13.782 -23.368 1.00 39.25 235 LEU A N 1
ATOM 1936 C CA . LEU A 1 235 ? 6.129 -15.085 -23.695 1.00 39.25 235 LEU A CA 1
ATOM 1937 C C . LEU A 1 235 ? 7.221 -15.943 -24.350 1.00 39.25 235 LEU A C 1
ATOM 1939 O O . LEU A 1 235 ? 7.259 -16.114 -25.565 1.00 39.25 235 LEU A O 1
ATOM 1943 N N . SER A 1 236 ? 8.167 -16.433 -23.547 1.00 34.34 236 SER A N 1
ATOM 1944 C CA . SER A 1 236 ? 9.192 -17.362 -24.020 1.00 34.34 236 SER A CA 1
ATOM 1945 C C . SER A 1 236 ? 8.600 -18.776 -24.086 1.00 34.34 236 SER A C 1
ATOM 1947 O O . SER A 1 236 ? 8.015 -19.227 -23.100 1.00 34.34 236 SER A O 1
ATOM 1949 N N . PRO A 1 237 ? 8.772 -19.533 -25.187 1.00 34.25 237 PRO A N 1
ATOM 1950 C CA . PRO A 1 237 ? 8.233 -20.891 -25.335 1.00 34.25 237 PRO A CA 1
ATOM 1951 C C . PRO A 1 237 ? 8.900 -21.954 -24.432 1.00 34.25 237 PRO A C 1
ATOM 1953 O O . PRO A 1 237 ? 8.657 -23.143 -24.615 1.00 34.25 237 PRO A O 1
ATOM 1956 N N . ARG A 1 238 ? 9.750 -21.567 -23.468 1.00 31.50 238 ARG A N 1
ATOM 1957 C CA . ARG A 1 238 ? 10.506 -22.475 -22.579 1.00 31.50 238 ARG A CA 1
ATOM 1958 C C . ARG A 1 238 ? 10.259 -22.241 -21.082 1.00 31.50 238 ARG A C 1
ATOM 1960 O O . ARG A 1 238 ? 11.150 -22.483 -20.275 1.00 31.50 238 ARG A O 1
ATOM 1967 N N . VAL A 1 239 ? 9.073 -21.780 -20.686 1.00 38.75 239 VAL A N 1
ATOM 1968 C CA . VAL A 1 239 ? 8.693 -21.777 -19.261 1.00 38.75 239 VAL A CA 1
ATOM 1969 C C . VAL A 1 239 ? 8.149 -23.168 -18.892 1.00 38.75 239 VAL A C 1
ATOM 1971 O O . VAL A 1 239 ? 7.210 -23.627 -19.545 1.00 38.75 239 VAL A O 1
ATOM 1974 N N . PRO A 1 240 ? 8.700 -23.868 -17.880 1.00 29.22 240 PRO A N 1
ATOM 1975 C CA . PRO A 1 240 ? 8.158 -25.145 -17.419 1.00 29.22 240 PRO A CA 1
ATOM 1976 C C . PRO A 1 240 ? 6.698 -24.982 -16.969 1.00 29.22 240 PRO A C 1
ATOM 1978 O O . PRO A 1 240 ? 6.398 -24.089 -16.175 1.00 29.22 240 PRO A O 1
ATOM 1981 N N . MET A 1 241 ? 5.802 -25.864 -17.432 1.00 31.75 241 MET A N 1
ATOM 1982 C CA . MET A 1 241 ? 4.355 -25.822 -17.134 1.00 31.75 241 MET A CA 1
ATOM 1983 C C . MET A 1 241 ? 4.025 -25.741 -15.633 1.00 31.75 241 MET A C 1
ATOM 1985 O O . MET A 1 241 ? 3.004 -25.170 -15.267 1.00 31.75 241 MET A O 1
ATOM 1989 N N . ASN A 1 242 ? 4.911 -26.212 -14.754 1.00 33.12 242 ASN A N 1
ATOM 1990 C CA . ASN A 1 242 ? 4.683 -26.219 -13.306 1.00 33.12 242 ASN A CA 1
ATOM 1991 C C . ASN A 1 242 ? 4.822 -24.835 -12.633 1.00 33.12 242 ASN A C 1
ATOM 1993 O O . ASN A 1 242 ? 4.560 -24.726 -11.441 1.00 33.12 242 ASN A O 1
ATOM 1997 N N . ARG A 1 243 ? 5.219 -23.777 -13.364 1.00 37.62 243 ARG A N 1
ATOM 1998 C CA . ARG A 1 243 ? 5.230 -22.377 -12.876 1.00 37.62 243 ARG A CA 1
ATOM 1999 C C . ARG A 1 243 ? 4.094 -21.510 -13.440 1.00 37.62 243 ARG A C 1
ATOM 2001 O O . ARG A 1 243 ? 4.047 -20.311 -13.179 1.00 37.62 243 ARG A O 1
ATOM 2008 N N . LEU A 1 244 ? 3.184 -22.093 -14.218 1.00 35.41 244 LEU A N 1
ATOM 2009 C CA . LEU A 1 244 ? 1.996 -21.422 -14.749 1.00 35.41 244 LEU A CA 1
ATOM 2010 C C . LEU A 1 244 ? 0.768 -21.855 -13.937 1.00 35.41 244 LEU A C 1
ATOM 2012 O O . LEU A 1 244 ? -0.072 -22.604 -14.428 1.00 35.41 244 LEU A O 1
ATOM 2016 N N . SER A 1 245 ? 0.652 -21.412 -12.681 1.00 32.41 245 SER A N 1
ATOM 2017 C CA . SER A 1 245 ? -0.599 -21.585 -11.937 1.00 32.41 245 SER A CA 1
ATOM 2018 C C . SER A 1 245 ? -1.616 -20.497 -12.320 1.00 32.41 245 SER A C 1
ATOM 2020 O O . SER A 1 245 ? -1.475 -19.312 -12.031 1.00 32.41 245 SER A O 1
ATOM 2022 N N . SER A 1 246 ? -2.675 -20.949 -12.993 1.00 33.56 246 SER A N 1
ATOM 2023 C CA . SER A 1 246 ? -4.043 -20.399 -13.011 1.00 33.56 246 SER A CA 1
ATOM 2024 C C . SER A 1 246 ? -4.342 -18.990 -13.545 1.00 33.56 246 SER A C 1
ATOM 2026 O O . SER A 1 246 ? -5.450 -18.514 -13.329 1.00 33.56 246 SER A O 1
ATOM 2028 N N . CYS A 1 247 ? -3.462 -18.339 -14.305 1.00 33.22 247 CYS A N 1
ATOM 2029 C CA . CYS A 1 247 ? -3.823 -17.073 -14.957 1.00 33.22 247 CYS A CA 1
ATOM 2030 C C . CYS A 1 247 ? -3.625 -17.132 -16.475 1.00 33.22 247 CYS A C 1
ATOM 2032 O O . CYS A 1 247 ? -2.500 -17.196 -16.964 1.00 33.22 247 CYS A O 1
ATOM 2034 N N . CYS A 1 248 ? -4.753 -17.029 -17.184 1.00 29.94 248 CYS A N 1
ATOM 2035 C CA . CYS A 1 248 ? -4.907 -16.769 -18.619 1.00 29.94 248 CYS A CA 1
ATOM 2036 C C . CYS A 1 248 ? -4.866 -17.988 -19.561 1.00 29.94 248 CYS A C 1
ATOM 2038 O O . CYS A 1 248 ? -3.851 -18.335 -20.160 1.00 29.94 248 CYS A O 1
ATOM 2040 N N . VAL A 1 249 ? -6.058 -18.549 -19.788 1.00 30.42 249 VAL A N 1
ATOM 2041 C CA . VAL A 1 249 ? -6.448 -19.173 -21.065 1.00 30.42 249 VAL A CA 1
ATOM 2042 C C . VAL A 1 249 ? -6.417 -18.086 -22.165 1.00 30.42 249 VAL A C 1
ATOM 2044 O O . VAL A 1 249 ? -6.784 -16.942 -21.886 1.00 30.42 249 VAL A O 1
ATOM 2047 N N . PRO A 1 250 ? -5.940 -18.367 -23.395 1.00 38.03 250 PRO A N 1
ATOM 2048 C CA . PRO A 1 250 ? -5.447 -17.330 -24.295 1.00 38.03 250 PRO A CA 1
ATOM 2049 C C . PRO A 1 250 ? -6.549 -16.721 -25.172 1.00 38.03 250 PRO A C 1
ATOM 2051 O O . PRO A 1 250 ? -7.019 -17.350 -26.117 1.00 38.03 250 PRO A O 1
ATOM 2054 N N . ILE A 1 251 ? -6.864 -15.445 -24.941 1.00 30.03 251 ILE A N 1
ATOM 2055 C CA . ILE A 1 251 ? -7.500 -14.564 -25.933 1.00 30.03 251 ILE A CA 1
ATOM 2056 C C . ILE A 1 251 ? -6.373 -13.830 -26.670 1.00 30.03 251 ILE A C 1
ATOM 2058 O O . ILE A 1 251 ? -6.044 -12.699 -26.340 1.00 30.03 251 ILE A O 1
ATOM 2062 N N . CYS A 1 252 ? -5.699 -14.510 -27.603 1.00 28.38 252 CYS A N 1
ATOM 2063 C CA . CYS A 1 252 ? -4.830 -13.855 -28.597 1.00 28.38 252 CYS A CA 1
ATOM 2064 C C . CYS A 1 252 ? -4.445 -14.805 -29.748 1.00 28.38 252 CYS A C 1
ATOM 2066 O O . CYS A 1 252 ? -3.281 -14.939 -30.119 1.00 28.38 252 CYS A O 1
ATOM 2068 N N . LYS A 1 253 ? -5.430 -15.508 -30.317 1.00 25.77 253 LYS A N 1
ATOM 2069 C CA . LYS A 1 253 ? -5.272 -16.277 -31.564 1.00 25.77 253 LYS A CA 1
ATOM 2070 C C . LYS A 1 253 ? -6.468 -16.064 -32.498 1.00 25.77 253 LYS A C 1
ATOM 2072 O O . LYS A 1 253 ? -7.113 -17.024 -32.894 1.00 25.77 253 LYS A O 1
ATOM 2077 N N . THR A 1 254 ? -6.758 -14.814 -32.871 1.00 28.19 254 THR A N 1
ATOM 2078 C CA . THR A 1 254 ? -7.735 -14.560 -33.954 1.00 28.19 254 THR A CA 1
ATOM 2079 C C . THR A 1 254 ? -7.512 -13.267 -34.745 1.00 28.19 254 THR A C 1
ATOM 2081 O O . THR A 1 254 ? -8.465 -12.678 -35.238 1.00 28.19 254 THR A O 1
ATOM 2084 N N . ALA A 1 255 ? -6.268 -12.808 -34.909 1.00 29.77 255 ALA A N 1
ATOM 2085 C CA . ALA A 1 255 ? -5.994 -11.628 -35.738 1.00 29.77 255 ALA A CA 1
ATOM 2086 C C . ALA A 1 255 ? -4.682 -11.747 -36.528 1.00 29.77 255 ALA A C 1
ATOM 2088 O O . ALA A 1 255 ? -3.839 -10.861 -36.475 1.00 29.77 255 ALA A O 1
ATOM 2089 N N . ALA A 1 256 ? -4.479 -12.869 -37.223 1.00 29.62 256 ALA A N 1
ATOM 2090 C CA . ALA A 1 256 ? -3.420 -12.994 -38.227 1.00 29.62 256 ALA A CA 1
ATOM 2091 C C . ALA A 1 256 ? -3.683 -14.187 -39.160 1.00 29.62 256 ALA A C 1
ATOM 2093 O O . ALA A 1 256 ? -2.926 -15.144 -39.131 1.00 29.62 256 ALA A O 1
ATOM 2094 N N . HIS A 1 257 ? -4.778 -14.175 -39.928 1.00 27.06 257 HIS A N 1
ATOM 2095 C CA . HIS A 1 257 ? -4.933 -14.993 -41.145 1.00 27.06 257 HIS A CA 1
ATOM 2096 C C . HIS A 1 257 ? -6.214 -14.589 -41.881 1.00 27.06 257 HIS A C 1
ATOM 2098 O O . HIS A 1 257 ? -7.245 -15.161 -41.584 1.00 27.06 257 HIS A O 1
ATOM 2104 N N . TYR A 1 258 ? -6.134 -13.590 -42.763 1.00 26.77 258 TYR A N 1
ATOM 2105 C CA . TYR A 1 258 ? -7.036 -13.183 -43.869 1.00 26.77 258 TYR A CA 1
ATOM 2106 C C . TYR A 1 258 ? -6.379 -11.863 -44.356 1.00 26.77 258 TYR A C 1
ATOM 2108 O O . TYR A 1 258 ? -6.137 -11.003 -43.521 1.00 26.77 258 TYR A O 1
ATOM 2116 N N . GLU A 1 259 ? -5.894 -11.608 -45.572 1.00 26.86 259 GLU A N 1
ATOM 2117 C CA . GLU A 1 259 ? -6.119 -12.112 -46.926 1.00 26.86 259 GLU A CA 1
ATOM 2118 C C . GLU A 1 259 ? -4.820 -11.931 -47.745 1.00 26.86 259 GLU A C 1
ATOM 2120 O O . GLU A 1 259 ? -4.169 -10.894 -47.664 1.00 26.86 259 GLU A O 1
ATOM 2125 N N . LEU A 1 260 ? -4.463 -12.918 -48.568 1.00 29.30 260 LEU A N 1
ATOM 2126 C CA . LEU A 1 260 ? -3.650 -12.739 -49.778 1.00 29.30 260 LEU A CA 1
ATOM 2127 C C . LEU A 1 260 ? -4.098 -13.830 -50.755 1.00 29.30 260 LEU A C 1
ATOM 2129 O O . LEU A 1 260 ? -3.531 -14.921 -50.801 1.00 29.30 260 LEU A O 1
ATOM 2133 N N . THR A 1 261 ? -5.202 -13.581 -51.461 1.00 27.88 261 THR A N 1
ATOM 2134 C CA . THR A 1 261 ? -5.591 -14.328 -52.668 1.00 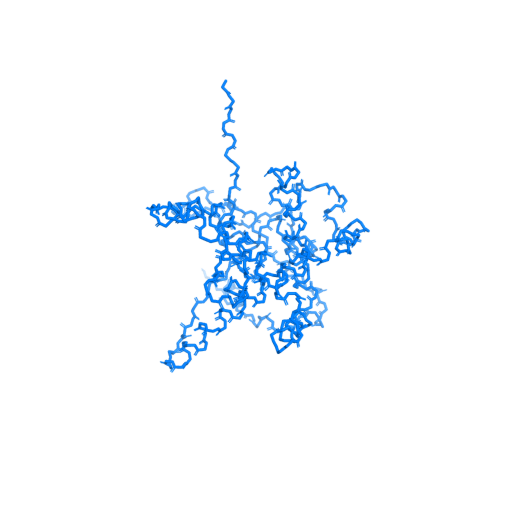27.88 261 THR A CA 1
ATOM 2135 C C . THR A 1 261 ? -6.634 -13.536 -53.459 1.00 27.88 261 THR A C 1
ATOM 2137 O O . THR A 1 261 ? -7.828 -13.667 -53.216 1.00 27.88 261 THR A O 1
ATOM 2140 N N . MET A 1 262 ? -6.149 -12.676 -54.357 1.00 31.77 262 MET A N 1
ATOM 2141 C CA . MET A 1 262 ? -6.555 -12.455 -55.761 1.00 31.77 262 MET A CA 1
ATOM 2142 C C . MET A 1 262 ? -5.966 -11.134 -56.249 1.00 31.77 262 MET A C 1
ATOM 2144 O O . MET A 1 262 ? -6.134 -10.116 -55.547 1.00 31.77 262 MET A O 1
#

Nearest PDB structures (foldseek):
  4s3r-assembly1_A  TM=9.949E-01  e=6.893E-30  Escherichia coli K-12
  4s3p-assembly1_A  TM=9.828E-01  e=1.191E-29  Escherichia coli K-12
  4s3q-assembly3_C  TM=9.929E-01  e=2.174E-29  Escherichia coli K-12
  5jjh-assembly1_A  TM=8.155E-01  e=6.455E-07  Corynebacterium glutamicum
  1esw-assembly1_A  TM=7.877E-01  e=1.115E-06  Thermus aquaticus

Mean predicted aligned error: 9.79 Å

Secondary structure (DSSP, 8-state):
------------TTS-S-SSS--GGG--GGG-HHHHH-HHHHHHHTSHHHHHHHHHHHH-SS--HHHHHHHHHHHHHHHHHHHTT--SHHHHHHHHHHHHHTHHHHHHHHHHHHHHHHHHH-TT--SGGGS-HHHH-TTSHHHHHHHHHTHHHHHHHHHHHHHHHHHHHHHHHHHHHTT-SS-------S-B-TTSHHHHH-GGGB-TTS--EE---SS-TT-EE-SS-PBPB---TT--GGG--S-------SSS------

Solvent-accessible surface area (backbone atoms only — not comparable to full-atom values): 15804 Å² total; per-residue (Å²): 134,83,78,83,76,75,76,82,80,86,76,56,79,68,46,26,42,41,92,89,61,74,72,57,83,71,51,61,64,88,77,39,66,38,36,73,69,22,65,68,31,48,55,52,56,69,32,68,65,50,45,50,55,51,48,54,55,68,71,42,97,58,88,49,62,68,61,54,46,51,56,48,52,56,41,49,55,44,13,42,67,52,51,75,70,52,91,46,71,66,46,50,52,50,52,48,50,53,63,73,56,36,68,71,47,53,48,44,12,44,41,54,39,50,46,60,52,46,34,74,78,37,76,80,38,83,28,45,85,60,46,62,72,62,63,47,40,66,87,30,70,59,37,50,50,47,52,65,77,39,37,71,48,26,52,49,41,43,48,43,50,49,48,35,48,53,54,54,48,52,55,47,52,52,26,55,76,68,67,43,95,74,58,75,89,84,88,80,59,87,29,27,24,72,41,17,40,50,44,46,74,45,44,88,45,37,60,93,89,63,68,43,62,47,76,61,43,96,91,37,78,83,30,38,71,40,96,50,47,24,42,53,71,65,88,58,98,79,67,66,73,92,76,64,80,90,77,78,82,83,92,82,84,86,86,86,88,88,85,92,87,132

Organism: Escherichia coli (NCBI:txid562)

Radius of gyration: 21.55 Å; Cα contacts (8 Å, |Δi|>4): 249; chains: 1; bounding box: 51×57×78 Å

InterPro domains:
  IPR003385 Glycoside hydrolase, family 77 [PF02446] (10-223)
  IPR003385 Glycoside hydrolase, family 77 [PTHR32438] (9-223)
  IPR003385 Glycoside hydrolase, family 77 [TIGR00217] (10-223)
  IPR017853 Glycoside hydrolase superfamily [SSF51445] (11-224)

Sequence (262 aa):
MRSIRQIRKVASPYSPSSRRWLNVIYIDVNAVEDFHLSEEAQAWWKLPTTQQTLQQARDADWVDYSTVTALKMTALRMAWKGFAQRDDEQMAAFRQFVAEQGDSLFWQAAFDALHAQQVKEDEMRWGWPAWPEMYQNVDSPEVRQFCEEHRDDVDFYLWLQWLAYSQFAACWEISQGYEMPIGLYRDLAVGVAEGGAETWCDRELYCLKASVGAPPDILGRWGRTGDCRQWTRILSPRVPMNRLSSCCVPICKTAAHYELTM